Protein AF-A0A2E5IDU9-F1 (afdb_monomer_lite)

pLDDT: mean 89.98, std 9.27, range [50.44, 98.19]

Radius of gyration: 22.84 Å; chains: 1; bounding box: 53×42×68 Å

Structure (mmCIF, N/CA/C/O backbone):
data_AF-A0A2E5IDU9-F1
#
_entry.id   AF-A0A2E5IDU9-F1
#
loop_
_atom_site.group_PDB
_atom_site.id
_atom_site.type_symbol
_atom_site.label_atom_id
_atom_site.label_alt_id
_atom_site.label_comp_id
_atom_site.label_asym_id
_atom_site.label_entity_id
_atom_site.label_seq_id
_atom_site.pdbx_PDB_ins_code
_atom_site.Cartn_x
_atom_site.Cartn_y
_atom_site.Cartn_z
_atom_site.occupancy
_atom_site.B_iso_or_equiv
_atom_site.auth_seq_id
_atom_site.auth_comp_id
_atom_site.auth_asym_id
_atom_site.auth_atom_id
_atom_site.pdbx_PDB_model_num
ATOM 1 N N . MET A 1 1 ? 16.180 -15.278 -31.785 1.00 50.44 1 MET A N 1
ATOM 2 C CA . MET A 1 1 ? 16.623 -13.929 -32.202 1.00 50.44 1 MET A CA 1
ATOM 3 C C . MET A 1 1 ? 16.621 -13.714 -33.721 1.00 50.44 1 MET A C 1
ATOM 5 O O . MET A 1 1 ? 16.322 -12.595 -34.111 1.00 50.44 1 MET A O 1
ATOM 9 N N . SER A 1 2 ? 16.855 -14.718 -34.593 1.00 54.19 2 SER A N 1
ATOM 10 C CA . SER A 1 2 ? 16.685 -14.518 -36.057 1.00 54.19 2 SER A CA 1
ATOM 11 C C . SER A 1 2 ? 15.228 -14.226 -36.454 1.00 54.19 2 SER A C 1
ATOM 13 O O . SER A 1 2 ? 14.988 -13.355 -37.279 1.00 54.19 2 SER A O 1
ATOM 15 N N . LEU A 1 3 ? 14.266 -14.854 -35.766 1.00 54.56 3 LEU A N 1
ATOM 16 C CA . LEU A 1 3 ? 12.831 -14.712 -36.043 1.00 54.56 3 LEU A CA 1
ATOM 17 C C . LEU A 1 3 ? 12.263 -13.294 -35.826 1.00 54.56 3 LEU A C 1
ATOM 19 O O . LEU A 1 3 ? 11.281 -12.929 -36.462 1.00 54.56 3 LEU A O 1
ATOM 23 N N . VAL A 1 4 ? 12.835 -12.505 -34.905 1.00 59.72 4 VAL A N 1
ATOM 24 C CA . VAL A 1 4 ? 12.353 -11.137 -34.619 1.00 59.72 4 VAL A CA 1
ATOM 25 C C . VAL A 1 4 ? 12.830 -10.177 -35.707 1.00 59.72 4 VAL A C 1
ATOM 27 O O . VAL A 1 4 ? 12.023 -9.422 -36.239 1.00 59.72 4 VAL A O 1
ATOM 30 N N . ARG A 1 5 ? 14.105 -10.271 -36.121 1.00 55.91 5 ARG A N 1
ATOM 31 C CA . ARG A 1 5 ? 14.641 -9.485 -37.249 1.00 55.91 5 ARG A CA 1
ATOM 32 C C . ARG A 1 5 ? 13.950 -9.814 -38.569 1.00 55.91 5 ARG A C 1
ATOM 34 O O . ARG A 1 5 ? 13.665 -8.898 -39.331 1.00 55.91 5 ARG A O 1
ATOM 41 N N . GLU A 1 6 ? 13.657 -11.091 -38.822 1.00 59.38 6 GLU A N 1
ATOM 42 C CA . GLU A 1 6 ? 12.948 -11.519 -40.037 1.00 59.38 6 GLU A CA 1
ATOM 43 C C . GLU A 1 6 ? 11.512 -10.979 -40.115 1.00 59.38 6 GLU A C 1
ATOM 45 O O . GLU A 1 6 ? 11.035 -10.712 -41.215 1.00 59.38 6 GLU A O 1
ATOM 50 N N . ASN A 1 7 ? 10.840 -10.773 -38.975 1.00 64.94 7 ASN A N 1
ATOM 51 C CA . ASN A 1 7 ? 9.438 -10.342 -38.942 1.00 64.94 7 ASN A CA 1
ATOM 52 C C . ASN A 1 7 ? 9.232 -8.835 -38.711 1.00 64.94 7 ASN A C 1
ATOM 54 O O . ASN A 1 7 ? 8.209 -8.308 -39.140 1.00 64.94 7 ASN A O 1
ATOM 58 N N . MET A 1 8 ? 10.152 -8.137 -38.033 1.00 65.38 8 MET A N 1
ATOM 59 C CA . MET A 1 8 ? 9.975 -6.715 -37.687 1.00 65.38 8 MET A CA 1
ATOM 60 C C . MET A 1 8 ? 10.580 -5.733 -38.698 1.00 65.38 8 MET A C 1
ATOM 62 O O . MET A 1 8 ? 10.129 -4.591 -38.766 1.00 65.38 8 MET A O 1
ATOM 66 N N . GLY A 1 9 ? 11.572 -6.133 -39.500 1.00 68.44 9 GLY A N 1
ATOM 67 C CA . GLY A 1 9 ? 12.237 -5.204 -40.424 1.00 68.44 9 GLY A CA 1
ATOM 68 C C . GLY A 1 9 ? 12.805 -3.970 -39.698 1.00 68.44 9 GLY A C 1
ATOM 69 O O . GLY A 1 9 ? 13.533 -4.121 -38.721 1.00 68.44 9 GLY A O 1
ATOM 70 N N . GLU A 1 10 ? 12.462 -2.761 -40.161 1.00 71.12 10 GLU A N 1
ATOM 71 C CA . GLU A 1 10 ? 12.845 -1.472 -39.540 1.00 71.12 10 GLU A CA 1
ATOM 72 C C . GLU A 1 10 ? 11.855 -0.971 -38.465 1.00 71.12 10 GLU A C 1
ATOM 74 O O . GLU A 1 10 ? 12.009 0.138 -37.954 1.00 71.12 10 GLU A O 1
ATOM 79 N N . MET A 1 11 ? 10.817 -1.744 -38.120 1.00 77.56 11 MET A N 1
ATOM 80 C CA . MET A 1 11 ? 9.818 -1.303 -37.142 1.00 77.56 11 MET A CA 1
ATOM 81 C C . MET A 1 11 ? 10.427 -1.119 -35.750 1.00 77.56 11 MET A C 1
ATOM 83 O O . MET A 1 11 ? 11.137 -1.988 -35.238 1.00 77.56 11 MET A O 1
ATOM 87 N N . LYS A 1 12 ? 10.078 0.003 -35.119 1.00 86.94 12 LYS A N 1
ATOM 88 C CA . LYS A 1 12 ? 10.390 0.305 -33.723 1.00 86.94 12 LYS A CA 1
ATOM 89 C C . LYS A 1 12 ? 9.171 0.065 -32.834 1.00 86.94 12 LYS A C 1
ATOM 91 O O . LYS A 1 12 ? 8.029 0.242 -33.252 1.00 86.94 12 LYS A O 1
ATOM 96 N N . VAL A 1 13 ? 9.433 -0.368 -31.610 1.00 90.75 13 VAL A N 1
ATOM 97 C CA . VAL A 1 13 ? 8.461 -0.592 -30.543 1.00 90.75 13 VAL A CA 1
ATOM 98 C C . VAL A 1 13 ? 8.430 0.653 -29.671 1.00 90.75 13 VAL A C 1
ATOM 100 O O . VAL A 1 13 ? 9.449 1.030 -29.096 1.00 90.75 13 VAL A O 1
ATOM 103 N N . SER A 1 14 ? 7.255 1.263 -29.541 1.00 91.56 14 SER A N 1
ATOM 104 C CA . SER A 1 14 ? 7.072 2.465 -28.724 1.00 91.56 14 SER A CA 1
ATOM 105 C C . SER A 1 14 ? 7.133 2.189 -27.221 1.00 91.56 14 SER A C 1
ATOM 107 O O . SER A 1 14 ? 7.483 3.079 -26.455 1.00 91.56 14 SER A O 1
ATOM 109 N N . MET A 1 15 ? 6.789 0.972 -26.783 1.00 94.50 15 MET A N 1
ATOM 110 C CA . MET A 1 15 ? 6.814 0.583 -25.374 1.00 94.50 15 MET A CA 1
ATOM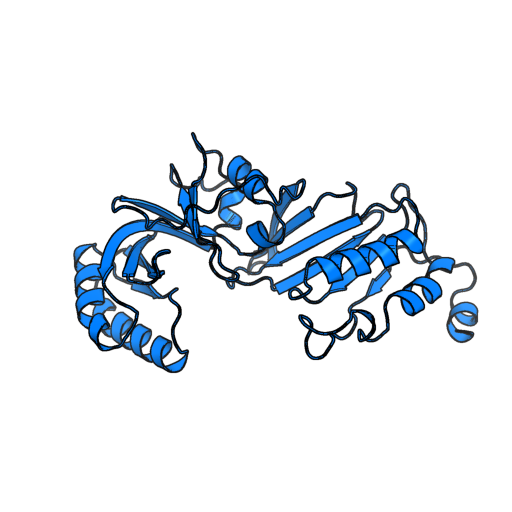 111 C C . MET A 1 15 ? 7.005 -0.926 -25.188 1.00 94.50 15 MET A C 1
ATOM 113 O O . MET A 1 15 ? 6.324 -1.728 -25.828 1.00 94.50 15 MET A O 1
ATOM 117 N N . LEU A 1 16 ? 7.860 -1.310 -24.238 1.00 95.44 16 LEU A N 1
ATOM 118 C CA . LEU A 1 16 ? 8.020 -2.695 -23.790 1.00 95.44 16 LEU A CA 1
ATOM 119 C C . LEU A 1 16 ? 7.387 -2.900 -22.409 1.00 95.44 16 LEU A C 1
ATOM 121 O O . LEU A 1 16 ? 7.792 -2.265 -21.441 1.00 95.44 16 LEU A O 1
ATOM 125 N N . HIS A 1 17 ? 6.424 -3.815 -22.303 1.00 96.38 17 HIS A N 1
ATOM 126 C CA . HIS A 1 17 ? 5.859 -4.259 -21.025 1.00 96.38 17 HIS A CA 1
ATOM 127 C C . HIS A 1 17 ? 6.306 -5.690 -20.732 1.00 96.38 17 HIS A C 1
ATOM 129 O O . HIS A 1 17 ? 6.120 -6.576 -21.568 1.00 96.38 17 HIS A O 1
ATOM 135 N N . VAL A 1 18 ? 6.876 -5.916 -19.550 1.00 94.44 18 VAL A N 1
ATOM 136 C CA . VAL A 1 18 ? 7.376 -7.225 -19.120 1.00 94.44 18 VAL A CA 1
ATOM 137 C C . VAL A 1 18 ? 6.854 -7.548 -17.725 1.00 94.44 18 VAL A C 1
ATOM 139 O O . VAL A 1 18 ? 6.997 -6.736 -16.819 1.00 94.44 18 VAL A O 1
ATOM 142 N N . ASP A 1 19 ? 6.317 -8.752 -17.549 1.00 93.19 19 ASP A N 1
ATOM 143 C CA . ASP A 1 19 ? 5.956 -9.342 -16.252 1.00 93.19 19 ASP A CA 1
ATOM 144 C C . ASP A 1 19 ? 6.789 -10.621 -16.055 1.00 93.19 19 ASP A C 1
ATOM 146 O O . ASP A 1 19 ? 6.347 -11.711 -16.434 1.00 93.19 19 ASP A O 1
ATOM 150 N N . PRO A 1 20 ? 8.057 -10.505 -15.612 1.00 88.44 20 PRO A N 1
ATOM 151 C CA . PRO A 1 20 ? 8.893 -11.670 -15.372 1.00 88.44 20 PRO A CA 1
ATOM 152 C C . PRO A 1 20 ? 8.341 -12.519 -14.222 1.00 88.44 20 PRO A C 1
ATOM 154 O O . PRO A 1 20 ? 7.900 -12.019 -13.182 1.00 88.44 20 PRO A O 1
ATOM 157 N N . ALA A 1 21 ? 8.450 -13.837 -14.370 1.00 84.88 21 ALA A N 1
ATOM 158 C CA . ALA A 1 21 ? 8.202 -14.764 -13.285 1.00 84.88 21 ALA A CA 1
ATOM 159 C C . ALA A 1 21 ? 9.142 -14.464 -12.109 1.00 84.88 21 ALA A C 1
ATOM 161 O O . ALA A 1 21 ? 10.323 -14.140 -12.267 1.00 84.88 21 ALA A O 1
ATOM 162 N N . ARG A 1 22 ? 8.574 -14.552 -10.908 1.00 77.06 22 ARG A N 1
ATOM 163 C CA . ARG A 1 22 ? 9.213 -14.129 -9.661 1.00 77.06 22 ARG A CA 1
ATOM 164 C C . ARG A 1 22 ? 10.134 -15.239 -9.140 1.00 77.06 22 ARG A C 1
ATOM 166 O O . ARG A 1 22 ? 9.743 -16.404 -9.226 1.00 77.06 22 ARG A O 1
ATOM 173 N N . PRO A 1 23 ? 11.272 -14.902 -8.507 1.00 69.56 23 PRO A N 1
ATOM 174 C CA . PRO A 1 23 ? 12.048 -15.870 -7.736 1.00 69.56 23 PRO A CA 1
ATOM 175 C C . PRO A 1 23 ? 11.170 -16.529 -6.663 1.00 69.56 23 PRO A C 1
ATOM 177 O O . PRO A 1 23 ? 10.261 -15.880 -6.130 1.00 69.56 23 PRO A O 1
ATOM 180 N N . MET A 1 24 ? 11.436 -17.797 -6.325 1.00 64.31 24 MET A N 1
ATOM 181 C CA . MET A 1 24 ? 10.615 -18.548 -5.357 1.00 64.31 24 MET A CA 1
ATOM 182 C C . MET A 1 24 ? 10.521 -17.865 -3.985 1.00 64.31 24 MET A C 1
ATOM 184 O O . MET A 1 24 ? 9.479 -17.952 -3.336 1.00 64.31 24 MET A O 1
ATOM 188 N N . ASP A 1 25 ? 11.563 -17.138 -3.577 1.00 66.81 25 ASP A N 1
ATOM 189 C CA . ASP A 1 25 ? 11.525 -16.238 -2.427 1.00 66.81 25 ASP A CA 1
ATOM 190 C C . ASP A 1 25 ? 12.136 -14.874 -2.789 1.00 66.81 25 ASP A C 1
ATOM 192 O O . ASP A 1 25 ? 13.340 -14.636 -2.713 1.00 66.81 25 ASP A O 1
ATOM 196 N N . ALA A 1 26 ? 11.259 -13.951 -3.186 1.00 58.78 26 ALA A N 1
ATOM 197 C CA . ALA A 1 26 ? 11.622 -12.610 -3.632 1.00 58.78 26 ALA A CA 1
ATOM 198 C C . ALA A 1 26 ? 12.373 -11.760 -2.587 1.00 58.78 26 ALA A C 1
ATOM 200 O O . ALA A 1 26 ? 12.906 -10.730 -2.979 1.00 58.78 26 ALA A O 1
ATOM 201 N N . GLN A 1 27 ? 12.427 -12.144 -1.303 1.00 59.31 27 GLN A N 1
ATOM 202 C CA . GLN A 1 27 ? 13.143 -11.376 -0.274 1.00 59.31 27 GLN A CA 1
ATOM 203 C C . GLN A 1 27 ? 14.607 -11.807 -0.105 1.00 59.31 27 GLN A C 1
ATOM 205 O O . GLN A 1 27 ? 15.453 -10.965 0.190 1.00 59.31 27 GLN A O 1
ATOM 210 N N . ASN A 1 28 ? 14.918 -13.090 -0.318 1.00 58.69 28 ASN A N 1
ATOM 211 C CA . ASN A 1 28 ? 16.257 -13.647 -0.072 1.00 58.69 28 ASN A CA 1
ATOM 212 C C . ASN A 1 28 ? 17.020 -14.034 -1.345 1.00 58.69 28 ASN A C 1
ATOM 214 O O . ASN A 1 28 ? 18.222 -14.292 -1.289 1.00 58.69 28 ASN A O 1
ATOM 218 N N . HIS A 1 29 ? 16.337 -14.077 -2.487 1.00 63.84 29 HIS A N 1
ATOM 219 C CA . HIS A 1 29 ? 16.912 -14.525 -3.749 1.00 63.84 29 HIS A CA 1
ATOM 220 C C . HIS A 1 29 ? 17.369 -13.362 -4.633 1.00 63.84 29 HIS A C 1
ATOM 222 O O . HIS A 1 29 ? 16.913 -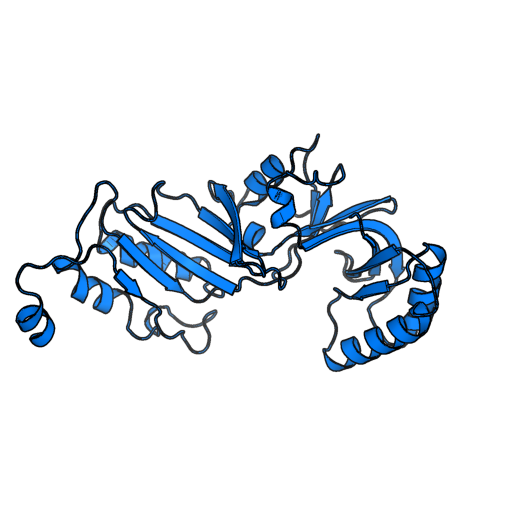12.224 -4.504 1.00 63.84 29 HIS A O 1
ATOM 228 N N . SER A 1 30 ? 18.304 -13.629 -5.541 1.00 72.31 30 SER A N 1
ATOM 229 C CA . SER A 1 30 ? 18.812 -12.608 -6.463 1.00 72.31 30 SER A CA 1
ATOM 230 C C . SER A 1 30 ? 17.787 -12.294 -7.560 1.00 72.31 30 SER A C 1
ATOM 232 O O . SER A 1 30 ? 17.036 -13.165 -7.993 1.00 72.31 30 SER A O 1
ATOM 234 N N . ILE A 1 31 ? 17.798 -11.063 -8.084 1.00 78.56 31 ILE A N 1
ATOM 235 C CA . ILE A 1 31 ? 17.016 -10.683 -9.279 1.00 78.56 31 ILE A CA 1
ATOM 236 C C . ILE A 1 31 ? 17.382 -11.530 -10.498 1.00 78.56 31 ILE A C 1
ATOM 238 O O . ILE A 1 31 ? 16.556 -11.715 -11.388 1.00 78.56 31 ILE A O 1
ATOM 242 N N . SER A 1 32 ? 18.597 -12.082 -10.527 1.00 71.31 32 SER A N 1
ATOM 243 C CA . SER A 1 32 ? 19.053 -12.985 -11.588 1.00 71.31 32 SER A CA 1
ATOM 244 C C . SER A 1 32 ? 18.213 -14.261 -11.728 1.00 71.31 32 SER A C 1
ATOM 246 O O . SER A 1 32 ? 18.277 -14.902 -12.772 1.00 71.31 32 SER A O 1
ATOM 248 N N . GLU A 1 33 ? 17.403 -14.600 -10.723 1.00 77.81 33 GLU A N 1
ATOM 249 C CA . GLU A 1 33 ? 16.474 -15.735 -10.743 1.00 77.81 33 GLU A CA 1
ATOM 250 C C . GLU A 1 33 ? 15.106 -15.398 -11.360 1.00 77.81 33 GLU A C 1
ATOM 252 O O . GLU A 1 33 ? 14.240 -16.266 -11.443 1.00 77.81 33 GLU A O 1
ATOM 257 N N . MET A 1 34 ? 14.877 -14.146 -11.775 1.00 85.44 34 MET A N 1
ATOM 258 C CA . MET A 1 34 ? 13.686 -13.794 -12.547 1.00 85.44 34 MET A CA 1
ATOM 259 C C . MET A 1 34 ? 13.710 -14.482 -13.911 1.00 85.44 34 MET A C 1
ATOM 261 O O . MET A 1 34 ? 14.753 -14.546 -14.564 1.00 85.44 34 MET A O 1
ATOM 265 N N . GLU A 1 35 ? 12.547 -14.931 -14.378 1.00 87.38 35 GLU A N 1
ATOM 266 C CA . GLU A 1 35 ? 12.413 -15.536 -15.704 1.00 87.38 35 GLU A CA 1
ATOM 267 C C . GLU A 1 35 ? 11.436 -14.742 -16.587 1.00 87.38 35 GLU A C 1
ATOM 269 O O . GLU A 1 35 ? 10.250 -14.661 -16.273 1.00 87.38 35 GLU A O 1
ATOM 274 N N . PRO A 1 36 ? 11.887 -14.179 -17.721 1.00 89.19 36 PRO A N 1
ATOM 275 C CA . PRO A 1 36 ? 13.270 -14.170 -18.200 1.00 89.19 36 PRO A CA 1
ATOM 276 C C . PRO A 1 36 ? 14.183 -13.251 -17.356 1.00 89.19 36 PRO A C 1
ATOM 278 O O . PRO A 1 36 ? 13.703 -12.259 -16.800 1.00 89.19 36 PRO A O 1
ATOM 281 N N . PRO A 1 37 ? 15.506 -13.512 -17.319 1.00 91.12 37 PRO A N 1
ATOM 282 C CA . PRO A 1 37 ? 16.456 -12.612 -16.675 1.00 91.12 37 PRO A CA 1
ATOM 283 C C . PRO A 1 37 ? 16.424 -11.217 -17.311 1.00 91.12 37 PRO A C 1
ATOM 285 O O . PRO A 1 37 ? 16.515 -11.082 -18.535 1.00 91.12 37 PRO A O 1
ATOM 288 N N . LEU A 1 38 ? 16.328 -10.175 -16.476 1.00 92.75 38 LEU A N 1
ATOM 289 C CA . LEU A 1 38 ? 16.068 -8.804 -16.931 1.00 92.75 38 LEU A CA 1
ATOM 290 C C . LEU A 1 38 ? 17.128 -8.267 -17.896 1.00 92.75 38 LEU A C 1
ATOM 292 O O . LEU A 1 38 ? 16.778 -7.766 -18.959 1.00 92.75 38 LEU A O 1
ATOM 296 N N . ARG A 1 39 ? 18.420 -8.374 -17.560 1.00 94.50 39 ARG A N 1
ATOM 297 C CA . ARG A 1 39 ? 19.491 -7.799 -18.393 1.00 94.50 39 ARG A CA 1
ATOM 298 C C . ARG A 1 39 ? 19.533 -8.415 -19.804 1.00 94.50 39 ARG A C 1
ATOM 300 O O . ARG A 1 39 ? 19.392 -7.648 -20.752 1.00 94.50 39 ARG A O 1
ATOM 307 N N . PRO A 1 40 ? 19.630 -9.750 -19.977 1.00 94.44 40 PRO A N 1
ATOM 308 C CA . PRO A 1 40 ? 19.588 -10.364 -21.306 1.00 94.44 40 PRO A CA 1
ATOM 309 C C . PRO A 1 40 ? 18.319 -10.034 -22.095 1.00 94.44 40 PRO A C 1
ATOM 311 O O . PRO A 1 40 ? 18.377 -9.872 -23.312 1.00 94.44 40 PRO A O 1
ATOM 314 N N . LEU A 1 41 ? 17.169 -9.931 -21.416 1.00 93.88 41 LEU A N 1
ATOM 315 C CA . LEU A 1 41 ? 15.925 -9.523 -22.059 1.00 93.88 41 LEU A CA 1
ATOM 316 C C . LEU A 1 41 ? 16.034 -8.093 -22.597 1.00 93.88 41 LEU A C 1
ATOM 318 O O . LEU A 1 41 ? 15.785 -7.864 -23.775 1.00 93.88 41 LEU A O 1
ATOM 322 N N . LEU A 1 42 ? 16.393 -7.132 -21.751 1.00 95.12 42 LEU A N 1
ATOM 323 C CA . LEU A 1 42 ? 16.445 -5.722 -22.132 1.00 95.12 42 LEU A CA 1
ATOM 324 C C . LEU A 1 42 ? 17.513 -5.455 -23.204 1.00 95.12 42 LEU A C 1
ATOM 326 O O . LEU A 1 42 ? 17.248 -4.713 -24.146 1.00 95.12 42 LEU A O 1
ATOM 330 N N . GLU A 1 43 ? 18.667 -6.124 -23.132 1.00 95.00 43 GLU A N 1
ATOM 331 C CA . GLU A 1 43 ? 19.698 -6.104 -24.182 1.00 95.00 43 GLU A CA 1
ATOM 332 C C . GLU A 1 43 ? 19.177 -6.645 -25.517 1.00 95.00 43 GLU A C 1
ATOM 334 O O . GLU A 1 43 ? 19.479 -6.098 -26.572 1.00 95.00 43 GLU A O 1
ATOM 339 N N . ALA A 1 44 ? 18.368 -7.707 -25.491 1.00 92.62 44 ALA A N 1
ATOM 340 C CA . ALA A 1 44 ? 17.785 -8.280 -26.699 1.00 92.62 44 ALA A CA 1
ATOM 341 C C . ALA A 1 44 ? 16.769 -7.345 -27.377 1.00 92.62 44 ALA A C 1
ATOM 343 O O . ALA A 1 44 ? 16.585 -7.432 -28.593 1.00 92.62 44 ALA A O 1
ATOM 344 N N . TRP A 1 45 ? 16.108 -6.475 -26.610 1.00 92.62 45 TRP A N 1
ATOM 345 C CA . TRP A 1 45 ? 15.086 -5.557 -27.114 1.00 92.62 45 TRP A CA 1
ATOM 346 C C . TRP A 1 45 ? 15.601 -4.147 -27.422 1.00 92.62 45 TRP A C 1
ATOM 348 O O . TRP A 1 45 ? 14.923 -3.429 -28.152 1.00 92.62 45 TRP A O 1
ATOM 358 N N . SER A 1 46 ? 16.777 -3.752 -26.926 1.00 92.06 46 SER A N 1
ATOM 359 C CA . SER A 1 46 ? 17.292 -2.374 -27.005 1.00 92.06 46 SER A CA 1
ATOM 360 C C . SER A 1 46 ? 17.303 -1.800 -28.428 1.00 92.06 46 SER A C 1
ATOM 362 O O . SER A 1 46 ? 16.812 -0.694 -28.648 1.00 92.06 46 SER A O 1
ATOM 364 N N . ASP A 1 47 ? 17.750 -2.585 -29.412 1.00 89.62 47 ASP A N 1
ATOM 365 C CA . ASP A 1 47 ? 17.798 -2.199 -30.830 1.00 89.62 47 ASP A CA 1
ATOM 366 C C . ASP A 1 47 ? 16.412 -1.939 -31.447 1.00 89.62 47 ASP A C 1
ATOM 368 O O . ASP A 1 47 ? 16.318 -1.302 -32.498 1.00 89.62 47 ASP A O 1
ATOM 372 N N . TYR A 1 48 ? 15.332 -2.419 -30.829 1.00 90.62 48 TYR A N 1
ATOM 373 C CA . TYR A 1 48 ? 13.967 -2.306 -31.350 1.00 90.62 48 TYR A CA 1
ATOM 374 C C . TYR A 1 48 ? 13.147 -1.241 -30.632 1.00 90.62 48 TYR A C 1
ATOM 376 O O . TYR A 1 48 ? 12.071 -0.914 -31.116 1.00 90.62 48 TYR A O 1
ATOM 384 N N . LEU A 1 49 ? 13.623 -0.680 -29.519 1.00 92.81 49 LEU A N 1
ATOM 385 C CA . LEU A 1 49 ? 12.881 0.342 -28.784 1.00 92.81 49 LEU A CA 1
ATOM 386 C C . LEU A 1 49 ? 13.023 1.714 -29.444 1.00 92.81 49 LEU A C 1
ATOM 388 O O . LEU A 1 49 ? 14.093 2.098 -29.928 1.00 92.81 49 LEU A O 1
ATOM 392 N N . GLU A 1 50 ? 11.915 2.446 -29.479 1.00 91.69 50 GLU A N 1
ATOM 393 C CA . GLU A 1 50 ? 11.887 3.855 -29.844 1.00 91.69 50 GLU A CA 1
ATOM 394 C C . GLU A 1 50 ? 12.298 4.704 -28.634 1.00 91.69 50 GLU A C 1
ATOM 396 O O . GLU A 1 50 ? 11.790 4.524 -27.525 1.00 91.69 50 GLU A O 1
ATOM 401 N N . GLY A 1 51 ? 13.250 5.614 -28.839 1.00 90.19 51 GLY A N 1
ATOM 402 C CA . GLY A 1 51 ? 13.634 6.602 -27.834 1.00 90.19 51 GLY A CA 1
ATOM 403 C C . GLY A 1 51 ? 12.805 7.872 -27.997 1.00 90.19 51 GLY A C 1
ATOM 404 O O . GLY A 1 51 ? 12.760 8.432 -29.091 1.00 90.19 51 GLY A O 1
ATOM 405 N N . GLY A 1 52 ? 12.168 8.325 -26.917 1.00 89.06 52 GLY A N 1
ATOM 406 C CA . GLY A 1 52 ? 11.514 9.632 -26.850 1.00 89.06 52 GLY A CA 1
ATOM 407 C C . GLY A 1 52 ? 12.383 10.690 -26.166 1.00 89.06 52 GLY A C 1
ATOM 408 O O . GLY A 1 52 ? 13.543 10.445 -25.841 1.00 89.06 52 GLY A O 1
ATOM 409 N N . GLU A 1 53 ? 11.786 11.851 -25.883 1.00 90.81 53 GLU A N 1
ATOM 410 C CA . GLU A 1 53 ? 12.417 12.958 -25.138 1.00 90.81 53 GLU A CA 1
ATOM 411 C C . GLU A 1 53 ? 12.997 12.515 -23.783 1.00 90.81 53 GLU A C 1
ATOM 413 O O . GLU A 1 53 ? 14.060 12.976 -23.382 1.00 90.81 53 GLU A O 1
ATOM 418 N N . PHE A 1 54 ? 12.329 11.571 -23.117 1.00 93.62 54 PHE A N 1
ATOM 419 C CA . PHE A 1 54 ? 12.693 11.062 -21.790 1.00 93.62 54 PHE A CA 1
ATOM 420 C C . PHE A 1 54 ? 13.420 9.703 -21.833 1.00 93.62 54 PHE A C 1
ATOM 422 O O . PHE A 1 54 ? 13.575 9.039 -20.807 1.00 93.62 54 PHE A O 1
ATOM 429 N N . GLY A 1 55 ? 13.823 9.260 -23.030 1.00 94.12 55 GLY A N 1
ATOM 430 C CA . GLY A 1 55 ? 14.403 7.943 -23.293 1.00 94.12 55 GLY A CA 1
ATOM 431 C C . GLY A 1 55 ? 13.366 6.876 -23.669 1.00 94.12 55 GLY A C 1
ATOM 432 O O . GLY A 1 55 ? 12.247 7.190 -24.083 1.00 94.12 55 GLY A O 1
ATOM 433 N N . VAL A 1 56 ? 13.755 5.601 -23.587 1.00 95.62 56 VAL A N 1
ATOM 434 C CA . VAL A 1 56 ? 12.905 4.465 -23.995 1.00 95.62 56 VAL A CA 1
ATOM 435 C C . VAL A 1 56 ? 11.792 4.196 -22.987 1.00 95.62 56 VAL A C 1
ATOM 437 O O . VAL A 1 56 ? 12.002 4.299 -21.778 1.00 95.62 56 VAL A O 1
ATOM 440 N N . SER A 1 57 ? 10.615 3.799 -23.470 1.00 96.31 57 SER A N 1
ATOM 441 C CA . SER A 1 57 ? 9.481 3.456 -22.608 1.00 96.31 57 SER A CA 1
ATOM 442 C C . SER A 1 57 ? 9.425 1.968 -22.286 1.00 96.31 57 SER A C 1
ATOM 444 O O . SER A 1 57 ? 9.153 1.124 -23.140 1.00 96.31 57 SER A O 1
ATOM 446 N N . ILE A 1 58 ? 9.657 1.647 -21.017 1.00 97.06 58 ILE A N 1
ATOM 447 C CA . ILE A 1 58 ? 9.625 0.295 -20.471 1.00 97.06 58 ILE A CA 1
ATOM 448 C C . ILE A 1 58 ? 8.746 0.310 -19.221 1.00 97.06 58 ILE A C 1
ATOM 450 O O . ILE A 1 58 ? 8.816 1.234 -18.411 1.00 97.06 58 ILE A O 1
ATOM 454 N N . LEU A 1 59 ? 7.922 -0.723 -19.063 1.00 97.38 59 LEU A N 1
ATOM 455 C CA . LEU A 1 59 ? 7.216 -1.030 -17.825 1.00 97.38 59 LEU A CA 1
ATOM 456 C C . LEU A 1 59 ? 7.594 -2.445 -17.404 1.00 97.38 59 LEU A C 1
ATOM 458 O O . LEU A 1 59 ? 7.297 -3.401 -18.122 1.00 97.38 59 LEU A O 1
ATOM 462 N N . LEU A 1 60 ? 8.236 -2.583 -16.246 1.00 96.50 60 LEU A N 1
ATOM 463 C CA . LEU A 1 60 ? 8.486 -3.892 -15.642 1.00 96.50 60 LEU A CA 1
ATOM 464 C C . LEU A 1 60 ? 7.528 -4.083 -14.466 1.00 96.50 60 LEU A C 1
ATOM 466 O O . LEU A 1 60 ? 7.527 -3.277 -13.535 1.00 96.50 60 LEU A O 1
ATOM 470 N N . ASP A 1 61 ? 6.721 -5.139 -14.520 1.00 94.81 61 ASP A N 1
ATOM 471 C CA . ASP A 1 61 ? 5.855 -5.589 -13.435 1.00 94.81 61 ASP A CA 1
ATOM 472 C C . ASP A 1 61 ? 6.646 -6.502 -12.501 1.00 94.81 61 ASP A C 1
ATOM 474 O O . ASP A 1 61 ? 7.089 -7.583 -12.875 1.00 94.81 61 ASP A O 1
ATOM 478 N N . LEU A 1 62 ? 6.902 -6.031 -11.289 1.00 92.69 62 LEU A N 1
ATOM 479 C CA . LEU A 1 62 ? 7.840 -6.644 -10.368 1.00 92.69 62 LEU A CA 1
ATOM 480 C C . LEU A 1 62 ? 7.134 -7.099 -9.095 1.00 92.69 62 LEU A C 1
ATOM 482 O O . LEU A 1 62 ? 6.031 -6.680 -8.735 1.00 92.69 62 LEU A O 1
ATOM 486 N N . SER A 1 63 ? 7.801 -7.987 -8.362 1.00 89.06 63 SER A N 1
ATOM 487 C CA . SER A 1 63 ? 7.293 -8.430 -7.069 1.00 89.06 63 SER A CA 1
ATOM 488 C C . SER A 1 63 ? 7.228 -7.246 -6.092 1.00 89.06 63 SER A C 1
ATOM 490 O O . SER A 1 63 ? 8.260 -6.632 -5.827 1.00 89.06 63 SER A O 1
ATOM 492 N N . PRO A 1 64 ? 6.081 -6.973 -5.443 1.00 88.75 64 PRO A N 1
ATOM 493 C CA . PRO A 1 64 ? 5.999 -5.943 -4.405 1.00 88.75 64 PRO A CA 1
ATOM 494 C C . PRO A 1 64 ? 6.806 -6.284 -3.145 1.00 88.75 64 PRO A C 1
ATOM 496 O O . PRO A 1 64 ? 6.883 -5.480 -2.227 1.00 88.75 64 PRO A O 1
ATOM 499 N N . ARG A 1 65 ? 7.405 -7.480 -3.088 1.00 85.75 65 ARG A N 1
ATOM 500 C CA . ARG A 1 65 ? 8.276 -7.928 -1.996 1.00 85.75 65 ARG A CA 1
ATOM 501 C C . ARG A 1 65 ? 9.759 -7.650 -2.250 1.00 85.75 65 ARG A C 1
ATOM 503 O O . ARG A 1 65 ? 10.569 -8.073 -1.433 1.00 85.75 65 ARG A O 1
ATOM 510 N N . LEU A 1 66 ? 10.120 -7.009 -3.367 1.00 87.56 66 LEU A N 1
ATOM 511 C CA . LEU A 1 66 ? 11.516 -6.666 -3.634 1.00 87.56 66 LEU A CA 1
ATOM 512 C C . LEU A 1 66 ? 12.051 -5.715 -2.556 1.00 87.56 66 LEU A C 1
ATOM 514 O O . LEU A 1 66 ? 11.518 -4.624 -2.336 1.00 87.56 66 LEU A O 1
ATOM 518 N N . ALA A 1 67 ? 13.150 -6.115 -1.924 1.00 87.38 67 ALA A N 1
ATOM 519 C CA . ALA A 1 67 ? 13.903 -5.285 -1.001 1.00 87.38 67 ALA A CA 1
ATOM 520 C C . ALA A 1 67 ? 14.499 -4.064 -1.721 1.00 87.38 67 ALA A C 1
ATOM 522 O O . ALA A 1 67 ? 14.707 -4.070 -2.937 1.00 87.38 67 ALA A O 1
ATOM 523 N N . LEU A 1 68 ? 14.850 -3.019 -0.964 1.00 87.75 68 LEU A N 1
ATOM 524 C CA . LEU A 1 68 ? 15.458 -1.806 -1.523 1.00 87.75 68 LEU A CA 1
ATOM 525 C C . LEU A 1 68 ? 16.698 -2.122 -2.375 1.00 87.75 68 LEU A C 1
ATOM 527 O O . LEU A 1 68 ? 16.804 -1.643 -3.497 1.00 87.75 68 LEU A O 1
ATOM 531 N N . LYS A 1 69 ? 17.597 -2.989 -1.889 1.00 89.50 69 LYS A N 1
ATOM 532 C CA . LYS A 1 69 ? 18.809 -3.390 -2.625 1.00 89.50 69 LYS A CA 1
ATOM 533 C C . LYS A 1 69 ? 18.489 -4.010 -3.989 1.00 89.50 69 LYS A C 1
ATOM 535 O O . LYS A 1 69 ? 19.176 -3.724 -4.961 1.00 89.50 69 LYS A O 1
ATOM 540 N N . GLN A 1 70 ? 17.446 -4.832 -4.056 1.00 90.12 70 GLN A N 1
ATOM 541 C CA . GLN A 1 70 ? 16.989 -5.424 -5.308 1.00 90.12 70 GLN A CA 1
ATOM 542 C C . GLN A 1 70 ? 16.405 -4.341 -6.226 1.00 90.12 70 GLN A C 1
ATOM 544 O O . GLN A 1 70 ? 16.801 -4.237 -7.380 1.00 90.12 70 GLN A O 1
ATOM 549 N N . ARG A 1 71 ? 15.536 -3.457 -5.722 1.00 92.38 71 ARG A N 1
ATOM 550 C CA . ARG A 1 71 ? 15.030 -2.326 -6.523 1.00 92.38 71 ARG A CA 1
ATOM 551 C C . ARG A 1 71 ? 16.172 -1.493 -7.126 1.00 92.38 71 ARG A C 1
ATOM 553 O O . ARG A 1 71 ? 16.157 -1.228 -8.323 1.00 92.38 71 ARG A O 1
ATOM 560 N N . MET A 1 72 ? 17.210 -1.196 -6.343 1.00 92.31 72 MET A N 1
ATOM 561 C CA . MET A 1 72 ? 18.412 -0.504 -6.828 1.00 92.31 72 MET A CA 1
ATOM 562 C C . MET A 1 72 ? 19.169 -1.290 -7.910 1.00 92.31 72 MET A C 1
ATOM 564 O O . MET A 1 72 ? 19.662 -0.697 -8.863 1.00 92.31 72 MET A O 1
ATOM 568 N N . GLU A 1 73 ? 19.261 -2.618 -7.797 1.00 93.88 73 GLU A N 1
ATOM 569 C CA . GLU A 1 73 ? 19.879 -3.474 -8.819 1.00 93.88 73 GLU A CA 1
ATOM 570 C C . GLU A 1 73 ? 19.066 -3.486 -10.127 1.00 93.88 73 GLU A C 1
ATOM 572 O O . GLU A 1 73 ? 19.654 -3.376 -11.202 1.00 93.88 73 GLU A O 1
ATOM 577 N N . VAL A 1 74 ? 17.728 -3.536 -10.060 1.00 94.31 74 VAL A N 1
ATOM 578 C CA . VAL A 1 74 ? 16.867 -3.392 -11.251 1.00 94.31 74 VAL A CA 1
ATOM 579 C C . VAL A 1 74 ? 17.091 -2.037 -11.917 1.00 94.31 74 VAL A C 1
ATOM 581 O O . VAL A 1 74 ? 17.299 -1.973 -13.128 1.00 94.31 74 VAL A O 1
ATOM 584 N N . GLU A 1 75 ? 17.065 -0.957 -11.136 1.00 95.00 75 GLU A N 1
ATOM 585 C CA . GLU A 1 75 ? 17.279 0.391 -11.658 1.00 95.00 75 GLU A CA 1
ATOM 586 C C . GLU A 1 75 ? 18.675 0.542 -12.279 1.00 95.00 75 GLU A C 1
ATOM 588 O O . GLU A 1 75 ? 18.801 1.123 -13.355 1.00 95.00 75 GLU A O 1
ATOM 593 N N . SER A 1 76 ? 19.708 -0.053 -11.672 1.00 95.25 76 SER A N 1
ATOM 594 C CA . SER A 1 76 ? 21.056 -0.100 -12.247 1.00 95.25 76 SER A CA 1
ATOM 595 C C . SER A 1 76 ? 21.066 -0.804 -13.602 1.00 95.25 76 SER A C 1
ATOM 597 O O . SER A 1 76 ? 21.634 -0.271 -14.545 1.00 95.25 76 SER A O 1
ATOM 599 N N . ILE A 1 77 ? 20.404 -1.961 -13.741 1.00 95.62 77 ILE A N 1
ATOM 600 C CA . ILE A 1 77 ? 20.312 -2.663 -15.033 1.00 95.62 77 ILE A CA 1
ATOM 601 C C . ILE A 1 77 ? 19.669 -1.764 -16.096 1.00 95.62 77 ILE A C 1
ATOM 603 O O . ILE A 1 77 ? 20.164 -1.700 -17.220 1.00 95.62 77 ILE A O 1
ATOM 607 N N . VAL A 1 78 ? 18.585 -1.068 -15.747 1.00 96.06 78 VAL A N 1
ATOM 608 C CA . VAL A 1 78 ? 17.886 -0.155 -16.662 1.00 96.06 78 VAL A CA 1
ATOM 609 C C . VAL A 1 78 ? 18.793 1.001 -17.079 1.00 96.06 78 VAL A C 1
ATOM 611 O O . VAL A 1 78 ? 18.948 1.241 -18.273 1.00 96.06 78 VAL A O 1
ATOM 614 N N . ARG A 1 79 ? 19.420 1.691 -16.120 1.00 95.31 79 ARG A N 1
ATOM 615 C CA . ARG A 1 79 ? 20.271 2.860 -16.391 1.00 95.31 79 ARG A CA 1
ATOM 616 C C . ARG A 1 79 ? 21.572 2.503 -17.112 1.00 95.31 79 ARG A C 1
ATOM 618 O O . ARG A 1 79 ? 22.057 3.310 -17.899 1.00 95.31 79 ARG A O 1
ATOM 625 N N . ASP A 1 80 ? 22.106 1.303 -16.892 1.00 96.50 80 ASP A N 1
ATOM 626 C CA . ASP A 1 80 ? 23.281 0.805 -17.614 1.00 96.50 80 ASP A CA 1
ATOM 627 C C . ASP A 1 80 ? 22.985 0.583 -19.105 1.00 96.50 80 ASP A C 1
ATOM 629 O O . ASP A 1 80 ? 23.841 0.827 -19.953 1.00 96.50 80 ASP A O 1
ATOM 633 N N . LEU A 1 81 ? 21.791 0.071 -19.424 1.00 96.38 81 LEU A N 1
ATOM 634 C CA . LEU A 1 81 ? 21.389 -0.250 -20.798 1.00 96.38 81 LEU A CA 1
ATOM 635 C C . LEU A 1 81 ? 20.800 0.949 -21.539 1.00 96.38 81 LEU A C 1
ATOM 637 O O . LEU A 1 81 ? 20.952 1.057 -22.755 1.00 96.38 81 LEU A O 1
ATOM 641 N N . PHE A 1 82 ? 20.146 1.847 -20.807 1.00 95.19 82 PHE A N 1
ATOM 642 C CA . PHE A 1 82 ? 19.494 3.037 -21.334 1.00 95.19 82 PHE A CA 1
ATOM 643 C C . PHE A 1 82 ? 19.956 4.265 -20.538 1.00 95.19 82 PHE A C 1
ATOM 645 O O . PHE A 1 82 ? 19.259 4.708 -19.620 1.00 95.19 82 PHE A O 1
ATOM 652 N N . PRO A 1 83 ? 21.143 4.814 -20.862 1.00 91.81 83 PRO A N 1
ATOM 653 C CA . PRO A 1 83 ? 21.638 6.033 -20.234 1.00 91.81 83 PRO A CA 1
ATOM 654 C C . PRO A 1 83 ? 20.636 7.183 -20.373 1.00 91.81 83 PRO A C 1
ATOM 656 O O . PRO A 1 83 ? 19.918 7.267 -21.369 1.00 91.81 83 PRO A O 1
ATOM 659 N N . ASP A 1 84 ? 20.587 8.054 -19.365 1.00 90.38 84 ASP A N 1
ATOM 660 C CA . ASP A 1 84 ? 19.729 9.249 -19.310 1.00 90.38 84 ASP A CA 1
ATOM 661 C C . ASP A 1 84 ? 18.212 8.992 -19.381 1.00 90.38 84 ASP A C 1
ATOM 663 O O . ASP A 1 84 ? 17.429 9.939 -19.444 1.00 90.38 84 ASP A O 1
ATOM 667 N N . VAL A 1 85 ? 17.768 7.731 -19.311 1.00 95.44 85 VAL A N 1
ATOM 668 C CA . VAL A 1 85 ? 16.340 7.421 -19.243 1.00 95.44 85 VAL A CA 1
ATOM 669 C C . VAL A 1 85 ? 15.758 7.913 -17.919 1.00 95.44 85 VAL A C 1
ATOM 671 O O . VAL A 1 85 ? 16.318 7.684 -16.836 1.00 95.44 85 VAL A O 1
ATOM 674 N N . ASN A 1 86 ? 14.598 8.560 -17.993 1.00 96.44 86 ASN A N 1
ATOM 675 C CA . ASN A 1 86 ? 13.834 8.834 -16.789 1.00 96.44 86 ASN A CA 1
ATOM 676 C C . ASN A 1 86 ? 13.348 7.520 -16.181 1.00 96.44 86 ASN A C 1
ATOM 678 O O . ASN A 1 86 ? 12.944 6.607 -16.903 1.00 96.44 86 ASN A O 1
ATOM 682 N N . VAL A 1 87 ? 13.357 7.444 -14.853 1.00 96.19 87 VAL A N 1
ATOM 683 C CA . VAL A 1 87 ? 12.872 6.290 -14.096 1.00 96.19 87 VAL A CA 1
ATOM 684 C C . VAL A 1 87 ? 11.915 6.766 -13.013 1.00 96.19 87 VAL A C 1
ATOM 686 O O . VAL A 1 87 ? 12.212 7.731 -12.309 1.00 96.19 87 VAL A O 1
ATOM 689 N N . MET A 1 88 ? 10.799 6.057 -12.869 1.00 96.25 88 MET A N 1
ATOM 690 C CA . MET A 1 88 ? 9.807 6.264 -11.819 1.00 96.25 88 MET A CA 1
ATOM 691 C C . MET A 1 88 ? 9.349 4.913 -11.276 1.00 96.25 88 MET A C 1
ATOM 693 O O . MET A 1 88 ? 9.007 4.008 -12.041 1.00 96.25 88 MET A O 1
ATOM 697 N N . TRP A 1 89 ? 9.311 4.781 -9.953 1.00 97.00 89 TRP A N 1
ATOM 698 C CA . TRP A 1 89 ? 8.718 3.617 -9.297 1.00 97.00 89 TRP A CA 1
ATOM 699 C C . TRP A 1 89 ? 7.251 3.876 -8.943 1.00 97.00 89 TRP A C 1
ATOM 701 O O . TRP A 1 89 ? 6.895 4.961 -8.485 1.00 97.00 89 TRP A O 1
ATOM 711 N N . GLU A 1 90 ? 6.404 2.862 -9.112 1.00 97.25 90 GLU A N 1
ATOM 712 C CA . GLU A 1 90 ? 4.981 2.914 -8.780 1.00 97.25 90 GLU A CA 1
ATOM 713 C C . GLU A 1 90 ? 4.565 1.747 -7.877 1.00 97.25 90 GLU A C 1
ATOM 715 O O . GLU A 1 90 ? 4.780 0.577 -8.207 1.00 97.25 90 GLU A O 1
ATOM 720 N N . TRP A 1 91 ? 3.879 2.069 -6.780 1.00 97.00 91 TRP A N 1
ATOM 721 C CA . TRP A 1 91 ? 3.228 1.110 -5.889 1.00 97.00 91 TRP A CA 1
ATOM 722 C C . TRP A 1 91 ? 1.719 1.178 -6.064 1.00 97.00 91 TRP A C 1
ATOM 724 O O . TRP A 1 91 ? 1.121 2.236 -5.901 1.00 97.00 91 TRP A O 1
ATOM 734 N N . LEU A 1 92 ? 1.076 0.043 -6.327 1.00 97.19 92 LEU A N 1
ATOM 735 C CA . LEU A 1 92 ? -0.379 -0.029 -6.447 1.00 97.19 92 LEU A CA 1
ATOM 736 C C . LEU A 1 92 ? -0.984 -0.823 -5.293 1.00 97.19 92 LEU A C 1
ATOM 738 O O . LEU A 1 92 ? -0.532 -1.925 -4.973 1.00 97.19 92 LEU A O 1
ATOM 742 N N . SER A 1 93 ? -2.071 -0.302 -4.728 1.00 96.56 93 SER A N 1
ATOM 743 C CA . SER A 1 93 ? -2.921 -0.996 -3.758 1.00 96.56 93 SER A CA 1
ATOM 744 C C . SER A 1 93 ? -4.389 -0.913 -4.155 1.00 96.56 93 SER A C 1
ATOM 746 O O . SER A 1 93 ? -4.863 0.091 -4.682 1.00 96.56 93 SER A O 1
ATOM 748 N N . ARG A 1 94 ? -5.137 -1.978 -3.857 1.00 95.44 94 ARG A N 1
ATOM 749 C CA . ARG A 1 94 ? -6.608 -2.032 -3.932 1.00 95.44 94 ARG A CA 1
ATOM 750 C C . ARG A 1 94 ? -7.281 -1.834 -2.569 1.00 95.44 94 ARG A C 1
ATOM 752 O O . ARG A 1 94 ? -8.477 -2.083 -2.415 1.00 95.44 94 ARG A O 1
ATOM 759 N N . GLY A 1 95 ? -6.509 -1.483 -1.540 1.00 89.50 95 GLY A N 1
ATOM 760 C CA . GLY A 1 95 ? -6.986 -1.276 -0.171 1.00 89.50 95 GLY A CA 1
ATOM 761 C C . GLY A 1 95 ? -7.125 -2.498 0.702 1.00 89.50 95 GLY A C 1
ATOM 762 O O . GLY A 1 95 ? -7.847 -2.476 1.700 1.00 89.50 95 GLY A O 1
ATOM 763 N N . GLY A 1 96 ? -6.423 -3.571 0.352 1.00 85.50 96 GLY A N 1
ATOM 764 C CA . GLY A 1 96 ? -6.360 -4.781 1.166 1.00 85.50 96 GLY A CA 1
ATOM 765 C C . GLY A 1 96 ? -5.434 -4.683 2.386 1.00 85.50 96 GLY A C 1
ATOM 766 O O . GLY A 1 96 ? -5.318 -5.667 3.119 1.00 85.50 96 GLY A O 1
ATOM 767 N N . GLY A 1 97 ? -4.759 -3.546 2.605 1.00 86.44 97 GLY A N 1
ATOM 768 C CA . GLY A 1 97 ? -3.675 -3.429 3.591 1.00 86.44 97 GLY A CA 1
ATOM 769 C C . GLY A 1 97 ? -2.433 -4.214 3.163 1.00 86.44 97 GLY A C 1
ATOM 770 O O . GLY A 1 97 ? -1.871 -4.976 3.951 1.00 86.44 97 GLY A O 1
ATOM 771 N N . ARG A 1 98 ? -2.100 -4.131 1.872 1.00 90.44 98 ARG A N 1
ATOM 772 C CA . ARG A 1 98 ? -0.883 -4.661 1.253 1.00 90.44 98 ARG A CA 1
ATOM 773 C C . ARG A 1 98 ? -0.656 -3.953 -0.076 1.00 90.44 98 ARG A C 1
ATOM 775 O O . ARG A 1 98 ? -1.621 -3.531 -0.709 1.00 90.44 98 ARG A O 1
ATOM 782 N N . VAL A 1 99 ? 0.587 -3.946 -0.528 1.00 94.50 99 VAL A N 1
ATOM 783 C CA . VAL A 1 99 ? 0.926 -3.589 -1.905 1.00 94.50 99 VAL A CA 1
ATOM 784 C C . VAL A 1 99 ? 0.550 -4.754 -2.822 1.00 94.50 99 VAL A C 1
ATOM 786 O O . VAL A 1 99 ? 0.924 -5.905 -2.578 1.00 94.50 99 VAL A O 1
ATOM 789 N N . ASP A 1 100 ? -0.253 -4.473 -3.845 1.00 94.44 100 ASP A N 1
ATOM 790 C CA . ASP A 1 100 ? -0.717 -5.460 -4.820 1.00 94.44 100 ASP A CA 1
ATOM 791 C C . ASP A 1 100 ? 0.236 -5.572 -6.019 1.00 94.44 100 ASP A C 1
ATOM 793 O O . ASP A 1 100 ? 0.447 -6.683 -6.511 1.00 94.44 100 ASP A O 1
ATOM 797 N N . ARG A 1 101 ? 0.823 -4.453 -6.462 1.00 94.56 101 ARG A N 1
ATOM 798 C CA . ARG A 1 101 ? 1.734 -4.390 -7.615 1.00 94.56 101 ARG A CA 1
ATOM 799 C C . ARG A 1 101 ? 2.867 -3.404 -7.355 1.00 94.56 101 ARG A C 1
ATOM 801 O O . ARG A 1 101 ? 2.637 -2.366 -6.737 1.00 94.56 101 ARG A O 1
ATOM 808 N N . LEU A 1 102 ? 4.053 -3.724 -7.854 1.00 96.00 102 LEU A N 1
ATOM 809 C CA . LEU A 1 102 ? 5.195 -2.820 -7.896 1.00 96.00 102 LEU A CA 1
ATOM 810 C C . LEU A 1 102 ? 5.657 -2.739 -9.342 1.00 96.00 102 LEU A C 1
ATOM 812 O O . LEU A 1 102 ? 5.931 -3.775 -9.938 1.00 96.00 102 LEU A O 1
ATOM 816 N N . THR A 1 103 ? 5.755 -1.540 -9.901 1.00 96.56 103 THR A N 1
ATOM 817 C CA . THR A 1 103 ? 6.274 -1.368 -11.259 1.00 96.56 103 THR A CA 1
ATOM 818 C C . THR A 1 103 ? 7.403 -0.353 -11.293 1.00 96.56 103 THR A C 1
ATOM 820 O O . THR A 1 103 ? 7.434 0.586 -10.498 1.00 96.56 103 THR A O 1
ATOM 823 N N . ILE A 1 104 ? 8.341 -0.560 -12.211 1.00 96.31 104 ILE A N 1
ATOM 824 C CA . ILE A 1 104 ? 9.295 0.466 -12.635 1.00 96.31 104 ILE A CA 1
ATOM 825 C C . ILE A 1 104 ? 8.901 0.899 -14.043 1.00 96.31 104 ILE A C 1
ATOM 827 O O . ILE A 1 104 ? 8.654 0.067 -14.921 1.00 96.31 104 ILE A O 1
ATOM 831 N N . GLN A 1 105 ? 8.798 2.207 -14.223 1.00 96.69 105 GLN A N 1
ATOM 832 C CA . GLN A 1 105 ? 8.399 2.863 -15.457 1.00 96.69 105 GLN A CA 1
ATOM 833 C C . GLN A 1 105 ? 9.557 3.714 -15.960 1.00 96.69 105 GLN A C 1
ATOM 835 O O . GLN A 1 105 ? 10.271 4.323 -15.160 1.00 96.69 105 GLN A O 1
ATOM 840 N N . THR A 1 106 ? 9.741 3.755 -17.278 1.00 97.12 106 THR A N 1
ATOM 841 C CA . THR A 1 106 ? 10.810 4.533 -17.912 1.00 97.12 106 THR A CA 1
ATOM 842 C C . THR A 1 106 ? 10.310 5.373 -19.086 1.00 97.12 106 THR A C 1
ATOM 844 O O . THR A 1 106 ? 9.213 5.151 -19.617 1.00 97.12 106 THR A O 1
ATOM 847 N N . GLY A 1 107 ? 11.117 6.340 -19.526 1.00 95.19 107 GLY A N 1
ATOM 848 C CA . GLY A 1 107 ? 10.823 7.121 -20.729 1.00 95.19 107 GLY A CA 1
ATOM 849 C C . GLY A 1 107 ? 9.562 7.962 -20.577 1.00 95.19 107 GLY A C 1
ATOM 850 O O . GLY A 1 107 ? 9.309 8.531 -19.521 1.00 95.19 107 GLY A O 1
ATOM 851 N N . GLY A 1 108 ? 8.715 7.992 -21.610 1.00 92.12 108 GLY A N 1
ATOM 852 C CA . GLY A 1 108 ? 7.447 8.735 -21.592 1.00 92.12 108 GLY A CA 1
ATOM 853 C C . GLY A 1 108 ? 6.452 8.336 -20.490 1.00 92.12 108 GLY A C 1
ATOM 854 O O . GLY A 1 108 ? 5.505 9.079 -20.242 1.00 92.12 108 GLY A O 1
ATOM 855 N N . LEU A 1 109 ? 6.661 7.197 -19.817 1.00 92.00 109 LEU A N 1
ATOM 856 C CA . LEU A 1 109 ? 5.859 6.759 -18.667 1.00 92.00 109 LEU A CA 1
ATOM 857 C C . LEU A 1 109 ? 6.346 7.377 -17.344 1.00 92.00 109 LEU A C 1
ATOM 859 O O . LEU A 1 109 ? 5.568 7.507 -16.401 1.00 92.00 109 LEU A O 1
ATOM 863 N N . ALA A 1 110 ? 7.619 7.772 -17.294 1.00 93.00 110 ALA A N 1
ATOM 864 C CA . ALA A 1 110 ? 8.281 8.419 -16.171 1.00 93.00 110 ALA A CA 1
ATOM 865 C C . ALA A 1 110 ? 8.615 9.868 -16.552 1.00 93.00 110 ALA A C 1
ATOM 867 O O . ALA A 1 110 ? 9.751 10.199 -16.872 1.00 93.00 110 ALA A O 1
ATOM 868 N N . GLN A 1 111 ? 7.612 10.746 -16.572 1.00 77.25 111 GLN A N 1
ATOM 869 C CA . GLN A 1 111 ? 7.819 12.137 -17.003 1.00 77.25 111 GLN A CA 1
ATOM 870 C C . GLN A 1 111 ? 8.809 12.890 -16.102 1.00 77.25 111 GLN A C 1
ATOM 872 O O . GLN A 1 111 ? 9.610 13.675 -16.603 1.00 77.25 111 GLN A O 1
ATOM 877 N N . GLU A 1 112 ? 8.817 12.583 -14.803 1.00 87.00 112 GLU A N 1
ATOM 878 C CA . GLU A 1 112 ? 9.763 13.142 -13.838 1.00 87.00 112 GLU A CA 1
ATOM 879 C C . GLU A 1 112 ? 10.738 12.070 -13.338 1.00 87.00 112 GLU A C 1
ATOM 881 O O . GLU A 1 112 ? 10.342 11.046 -12.778 1.00 87.00 112 GLU A O 1
ATOM 886 N N . ASN A 1 113 ? 12.035 12.292 -13.565 1.00 88.62 113 ASN A N 1
ATOM 887 C CA . ASN A 1 113 ? 13.077 11.352 -13.163 1.00 88.62 113 ASN A CA 1
ATOM 888 C C . ASN A 1 113 ? 13.288 11.371 -11.644 1.00 88.62 113 ASN A C 1
ATOM 890 O O . ASN A 1 113 ? 13.554 12.424 -11.063 1.00 88.62 113 ASN A O 1
ATOM 894 N N . GLY A 1 114 ? 13.264 10.193 -11.022 1.00 85.31 114 GLY A N 1
ATOM 895 C CA . GLY A 1 114 ? 13.535 10.027 -9.592 1.00 85.31 114 GLY A CA 1
ATOM 896 C C . GLY A 1 114 ? 12.339 10.316 -8.684 1.00 85.31 114 GLY A C 1
ATOM 897 O O . GLY A 1 114 ? 12.457 10.158 -7.470 1.00 85.31 114 GLY A O 1
ATOM 898 N N . GLU A 1 115 ? 11.193 10.697 -9.248 1.00 92.19 115 GLU A N 1
ATOM 899 C CA . GLU A 1 115 ? 9.934 10.674 -8.515 1.00 92.19 115 GLU A CA 1
ATOM 900 C C . GLU A 1 115 ? 9.415 9.245 -8.346 1.00 92.19 115 GLU A C 1
ATOM 902 O O . GLU A 1 115 ? 9.741 8.317 -9.095 1.00 92.19 115 GLU A O 1
ATOM 907 N N . VAL A 1 116 ? 8.571 9.075 -7.339 1.00 95.25 116 VAL A N 1
ATOM 908 C CA . VAL A 1 116 ? 7.821 7.854 -7.085 1.00 95.25 116 VAL A CA 1
ATOM 909 C C . VAL A 1 116 ? 6.344 8.182 -6.995 1.00 95.25 116 VAL A C 1
ATOM 911 O O . VAL A 1 116 ? 5.958 9.316 -6.702 1.00 95.25 116 VAL A O 1
ATOM 914 N N . ARG A 1 117 ? 5.497 7.177 -7.211 1.00 95.31 117 ARG A N 1
ATOM 915 C CA . ARG A 1 117 ? 4.060 7.338 -7.014 1.00 95.31 117 ARG A CA 1
ATOM 916 C C . ARG A 1 117 ? 3.392 6.135 -6.378 1.00 95.31 117 ARG A C 1
ATOM 918 O O . ARG A 1 117 ? 3.797 4.988 -6.552 1.00 95.31 117 ARG A O 1
ATOM 925 N N . CYS A 1 118 ? 2.309 6.417 -5.683 1.00 95.62 118 CYS A N 1
ATOM 926 C CA . CYS A 1 118 ? 1.373 5.451 -5.154 1.00 95.62 118 CYS A CA 1
ATOM 927 C C . CYS A 1 118 ? 0.048 5.580 -5.883 1.00 95.62 118 CYS A C 1
ATOM 929 O O . CYS A 1 118 ? -0.463 6.682 -6.061 1.00 95.62 118 CYS A O 1
ATOM 931 N N . VAL A 1 119 ? -0.528 4.446 -6.261 1.00 96.56 119 VAL A N 1
ATOM 932 C CA . VAL A 1 119 ? -1.825 4.363 -6.924 1.00 96.56 119 VAL A CA 1
ATOM 933 C C . VAL A 1 119 ? -2.782 3.585 -6.040 1.00 96.56 119 VAL A C 1
ATOM 935 O O . VAL A 1 119 ? -2.532 2.431 -5.675 1.00 96.56 119 VAL A O 1
ATOM 938 N N . ARG A 1 120 ? -3.919 4.202 -5.731 1.00 96.31 120 ARG A N 1
ATOM 939 C CA . ARG A 1 120 ? -5.043 3.531 -5.094 1.00 96.31 120 ARG A CA 1
ATOM 940 C C . ARG A 1 120 ? -6.091 3.182 -6.143 1.00 96.31 120 ARG A C 1
ATOM 942 O O . ARG A 1 120 ? -6.782 4.068 -6.619 1.00 96.31 120 ARG A O 1
ATOM 949 N N . LEU A 1 121 ? -6.243 1.896 -6.460 1.00 96.31 121 LEU A N 1
ATOM 950 C CA . LEU A 1 121 ? -7.276 1.404 -7.375 1.00 96.31 121 LEU A CA 1
ATOM 951 C C . LEU A 1 121 ? -8.569 1.071 -6.617 1.00 96.31 121 LEU A C 1
ATOM 953 O O . LEU A 1 121 ? -8.578 0.243 -5.699 1.00 96.31 121 LEU A O 1
ATOM 957 N N . HIS A 1 122 ? -9.674 1.678 -7.036 1.00 93.94 122 HIS A N 1
ATOM 958 C CA . HIS A 1 122 ? -11.000 1.455 -6.468 1.00 93.94 122 HIS A CA 1
ATOM 959 C C . HIS A 1 122 ? -11.763 0.350 -7.198 1.00 93.94 122 HIS A C 1
ATOM 961 O O . HIS A 1 122 ? -11.403 -0.107 -8.283 1.00 93.94 122 HIS A O 1
ATOM 967 N N . ARG A 1 123 ? -12.848 -0.123 -6.577 1.00 91.25 123 ARG A N 1
ATOM 968 C CA . ARG A 1 123 ? -13.650 -1.244 -7.104 1.00 91.25 123 ARG A CA 1
ATOM 969 C C . ARG A 1 123 ? -14.419 -0.901 -8.377 1.00 91.25 123 ARG A C 1
ATOM 971 O O . ARG A 1 123 ? -14.762 -1.810 -9.122 1.00 91.25 123 ARG A O 1
ATOM 978 N N . ASP A 1 124 ? -14.717 0.374 -8.585 1.00 93.50 124 ASP A N 1
ATOM 979 C CA . ASP A 1 124 ? -15.385 0.890 -9.780 1.00 93.50 124 ASP A CA 1
ATOM 980 C C . ASP A 1 124 ? -14.410 1.150 -10.942 1.00 93.50 124 ASP A C 1
ATOM 982 O O . ASP A 1 124 ? -14.840 1.541 -12.023 1.00 93.50 124 ASP A O 1
ATOM 986 N N . GLY A 1 125 ? -13.111 0.90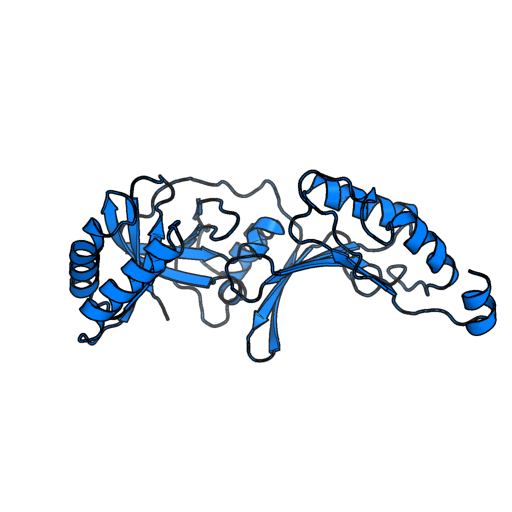2 -10.736 1.00 92.81 125 GLY A N 1
ATOM 987 C CA . GLY A 1 125 ? -12.057 1.126 -11.722 1.00 92.81 125 GLY A CA 1
ATOM 988 C C . GLY A 1 125 ? -11.472 2.539 -11.711 1.00 92.81 125 GLY A C 1
ATOM 989 O O . GLY A 1 125 ? -10.507 2.779 -12.434 1.00 92.81 125 GLY A O 1
ATOM 990 N N . SER A 1 126 ? -12.003 3.456 -10.896 1.00 95.19 126 SER A N 1
ATOM 991 C CA . SER A 1 126 ? -11.356 4.747 -10.648 1.00 95.19 126 SER A CA 1
ATOM 992 C C . SER A 1 126 ? -10.076 4.566 -9.830 1.00 95.19 126 SER A C 1
ATOM 994 O O . SER A 1 126 ? -9.873 3.532 -9.182 1.00 95.19 126 SER A O 1
ATOM 996 N N . PHE A 1 127 ? -9.191 5.560 -9.861 1.00 96.00 127 PHE A N 1
ATOM 997 C CA . PHE A 1 127 ? -7.971 5.533 -9.070 1.00 96.00 127 PHE A CA 1
ATOM 998 C C . PHE A 1 127 ? -7.563 6.923 -8.590 1.00 96.00 127 PHE A C 1
ATOM 1000 O O . PHE A 1 127 ? -7.816 7.916 -9.269 1.00 96.00 127 PHE A O 1
ATOM 1007 N N . ASP A 1 128 ? -6.887 6.952 -7.446 1.00 95.94 128 ASP A N 1
ATOM 1008 C CA . ASP A 1 128 ? -6.195 8.131 -6.929 1.00 95.94 128 ASP A CA 1
ATOM 1009 C C . ASP A 1 128 ? -4.686 7.922 -7.011 1.00 95.94 128 ASP A C 1
ATOM 1011 O O . ASP A 1 128 ? -4.194 6.793 -6.900 1.00 95.94 128 ASP A O 1
ATOM 1015 N N . VAL A 1 129 ? -3.953 9.018 -7.192 1.00 95.56 129 VAL A N 1
ATOM 1016 C CA . VAL A 1 129 ? -2.493 9.018 -7.283 1.00 95.56 129 VAL A CA 1
ATOM 1017 C C . VAL A 1 129 ? -1.924 9.974 -6.249 1.00 95.56 129 VAL A C 1
ATOM 1019 O O . VAL A 1 129 ? -2.392 11.102 -6.113 1.00 95.56 129 VAL A O 1
ATOM 1022 N N . LEU A 1 130 ? -0.891 9.519 -5.551 1.00 95.00 130 LEU A N 1
ATOM 1023 C CA . LEU A 1 130 ? -0.017 10.353 -4.742 1.00 95.00 130 LEU A CA 1
ATOM 1024 C C . LEU A 1 130 ? 1.385 10.239 -5.334 1.00 95.00 130 LEU A C 1
ATOM 1026 O O . LEU A 1 130 ? 1.909 9.132 -5.409 1.00 95.00 130 LEU A O 1
ATOM 1030 N N . SER A 1 131 ? 1.969 11.353 -5.759 1.00 93.94 131 SER A N 1
ATOM 1031 C CA . SER A 1 131 ? 3.311 11.400 -6.349 1.00 93.94 131 SER A CA 1
ATOM 1032 C C . SER A 1 131 ? 4.199 12.353 -5.568 1.00 93.94 131 SER A C 1
ATOM 1034 O O . SER A 1 131 ? 3.709 13.265 -4.902 1.00 93.94 131 SER A O 1
ATOM 1036 N N . GLY A 1 132 ? 5.502 12.146 -5.673 1.00 92.38 132 GLY A N 1
ATOM 1037 C CA . GLY A 1 132 ? 6.495 13.069 -5.155 1.00 92.38 132 GLY A CA 1
ATOM 1038 C C . GLY A 1 132 ? 7.861 12.414 -5.069 1.00 92.38 132 GLY A C 1
ATOM 1039 O O . GLY A 1 132 ? 8.093 11.314 -5.580 1.00 92.38 132 GLY A O 1
ATOM 1040 N N . LYS A 1 133 ? 8.778 13.084 -4.380 1.00 90.88 133 LYS A N 1
ATOM 1041 C CA . LYS A 1 133 ? 10.093 12.519 -4.097 1.00 90.88 133 LYS A CA 1
ATOM 1042 C C . LYS A 1 133 ? 10.018 11.620 -2.865 1.00 90.88 133 LYS A C 1
ATOM 1044 O O . LYS A 1 133 ? 9.368 12.000 -1.893 1.00 90.88 133 LYS A O 1
ATOM 1049 N N . PRO A 1 134 ? 10.658 10.440 -2.898 1.00 87.38 134 PRO A N 1
ATOM 1050 C CA . PRO A 1 134 ? 10.725 9.582 -1.729 1.00 87.38 134 PRO A CA 1
ATOM 1051 C C . PRO A 1 134 ? 11.599 10.259 -0.670 1.00 87.38 134 PRO A C 1
ATOM 1053 O O . PRO A 1 134 ? 12.797 10.432 -0.893 1.00 87.38 134 PRO A O 1
ATOM 1056 N N . ASP A 1 135 ? 11.017 10.610 0.474 1.00 80.00 135 ASP A N 1
ATOM 1057 C CA . ASP A 1 135 ? 11.747 11.223 1.587 1.00 80.00 135 ASP A CA 1
ATOM 1058 C C . ASP A 1 135 ? 11.948 10.200 2.706 1.00 80.00 135 ASP A C 1
ATOM 1060 O O . ASP A 1 135 ? 11.258 10.162 3.723 1.00 80.00 135 ASP A O 1
ATOM 1064 N N . ALA A 1 136 ? 12.856 9.255 2.450 1.00 56.12 136 ALA A N 1
ATOM 1065 C CA . ALA A 1 136 ? 12.992 8.037 3.247 1.00 56.12 136 ALA A CA 1
ATOM 1066 C C . ALA A 1 136 ? 13.510 8.259 4.686 1.00 56.12 136 ALA A C 1
ATOM 1068 O O . ALA A 1 136 ? 13.523 7.299 5.452 1.00 56.12 136 ALA A O 1
ATOM 1069 N N . ASN A 1 137 ? 13.945 9.473 5.051 1.00 56.03 137 ASN A N 1
ATOM 1070 C CA . ASN A 1 137 ? 14.626 9.749 6.324 1.00 56.03 137 ASN A CA 1
ATOM 1071 C C . ASN A 1 137 ? 13.986 10.848 7.191 1.00 56.03 137 ASN A C 1
ATOM 1073 O O . ASN A 1 137 ? 14.481 11.070 8.294 1.00 56.03 137 ASN A O 1
ATOM 1077 N N . ASP A 1 138 ? 12.915 11.507 6.742 1.00 63.03 138 ASP A N 1
ATOM 1078 C CA . ASP A 1 138 ? 12.417 12.715 7.423 1.00 63.03 138 ASP A CA 1
ATOM 1079 C C . ASP A 1 138 ? 11.283 12.460 8.427 1.00 63.03 138 ASP A C 1
ATOM 1081 O O . ASP A 1 138 ? 10.940 13.349 9.203 1.00 63.03 138 ASP A O 1
ATOM 1085 N N . VAL A 1 139 ? 10.724 11.246 8.474 1.00 77.44 139 VAL A N 1
ATOM 1086 C CA . VAL A 1 139 ? 9.578 10.942 9.343 1.00 77.44 139 VAL A CA 1
ATOM 1087 C C . VAL A 1 139 ? 9.969 10.047 10.517 1.00 77.44 139 VAL A C 1
ATOM 1089 O O . VAL A 1 139 ? 10.385 8.901 10.341 1.00 77.44 139 VAL A O 1
ATOM 1092 N N . GLU A 1 140 ? 9.791 10.569 11.732 1.00 87.12 140 GLU A N 1
ATOM 1093 C CA . GLU A 1 140 ? 10.022 9.850 12.985 1.00 87.12 140 GLU A CA 1
ATOM 1094 C C . GLU A 1 140 ? 8.830 8.946 13.344 1.00 87.12 140 GLU A C 1
ATOM 1096 O O . GLU A 1 140 ? 7.683 9.388 13.422 1.00 87.12 140 GLU A O 1
ATOM 1101 N N . TRP A 1 141 ? 9.110 7.669 13.623 1.00 90.94 141 TRP A N 1
ATOM 1102 C CA . TRP A 1 141 ? 8.133 6.737 14.186 1.00 90.94 141 TRP A CA 1
ATOM 1103 C C . TRP A 1 141 ? 8.159 6.801 15.711 1.00 90.94 141 TRP A C 1
ATOM 1105 O O . TRP A 1 141 ? 9.084 6.303 16.351 1.00 90.94 141 TRP A O 1
ATOM 1115 N N . LEU A 1 142 ? 7.113 7.375 16.300 1.00 91.12 142 LEU A N 1
ATOM 1116 C CA . LEU A 1 142 ? 7.060 7.650 17.737 1.00 91.12 142 LEU A CA 1
ATOM 1117 C C . LEU A 1 142 ? 6.841 6.395 18.596 1.00 91.12 142 LEU A C 1
ATOM 1119 O O . LEU A 1 142 ? 7.199 6.397 19.771 1.00 91.12 142 LEU A O 1
ATOM 1123 N N . CYS A 1 143 ? 6.243 5.332 18.041 1.00 88.81 143 CYS A N 1
ATOM 1124 C CA . CYS A 1 143 ? 5.922 4.094 18.770 1.00 88.81 143 CYS A CA 1
ATOM 1125 C C . CYS A 1 143 ? 5.147 4.338 20.083 1.00 88.81 143 CYS A C 1
ATOM 1127 O O . CYS A 1 143 ? 5.375 3.663 21.087 1.00 88.81 143 CYS A O 1
ATOM 1129 N N . ILE A 1 144 ? 4.235 5.317 20.075 1.00 91.19 144 ILE A N 1
ATOM 1130 C CA . ILE A 1 144 ? 3.394 5.692 21.219 1.00 91.19 144 ILE A CA 1
ATOM 1131 C C . ILE A 1 144 ? 1.952 5.251 21.011 1.00 91.19 144 ILE A C 1
ATOM 1133 O O . ILE A 1 144 ? 1.434 5.318 19.898 1.00 91.19 144 ILE A O 1
ATOM 1137 N N . ASP A 1 145 ? 1.282 4.868 22.093 1.00 93.00 145 ASP A N 1
ATOM 1138 C CA . ASP A 1 145 ? -0.143 4.563 22.047 1.00 93.00 145 ASP A CA 1
ATOM 1139 C C . ASP A 1 145 ? -0.962 5.866 21.946 1.00 93.00 145 ASP A C 1
ATOM 1141 O O . ASP A 1 145 ? -0.744 6.775 22.748 1.00 93.00 145 ASP A O 1
ATOM 1145 N N . PRO A 1 146 ? -1.896 5.974 20.983 1.00 94.81 146 PRO A N 1
ATOM 1146 C CA . PRO A 1 146 ? -2.832 7.090 20.892 1.00 94.81 146 PRO A CA 1
ATOM 1147 C C . PRO A 1 146 ? -3.708 7.239 22.142 1.00 94.81 146 PRO A C 1
ATOM 1149 O O . PRO A 1 146 ? -4.217 6.249 22.680 1.00 94.81 146 PRO A O 1
ATOM 1152 N N . ASP A 1 147 ? -3.962 8.482 22.538 1.00 95.44 147 ASP A N 1
ATOM 1153 C CA . ASP A 1 147 ? -4.831 8.822 23.661 1.00 95.44 147 ASP A CA 1
ATOM 1154 C C . ASP A 1 147 ? -6.322 8.745 23.288 1.00 95.44 147 ASP A C 1
ATOM 1156 O O . ASP A 1 147 ? -6.740 8.888 22.134 1.00 95.44 147 ASP A O 1
ATOM 1160 N N . VAL A 1 148 ? -7.176 8.550 24.299 1.00 96.94 148 VAL A N 1
ATOM 1161 C CA . VAL A 1 148 ? -8.636 8.588 24.116 1.00 96.94 148 VAL A CA 1
ATOM 1162 C C . VAL A 1 148 ? -9.066 9.968 23.616 1.00 96.94 148 VAL A C 1
ATOM 1164 O O . VAL A 1 148 ? -8.752 10.988 24.222 1.00 96.94 148 VAL A O 1
ATOM 1167 N N . GLY A 1 149 ? -9.851 9.990 22.538 1.00 96.75 149 GLY A N 1
ATOM 1168 C CA . GLY A 1 149 ? -10.311 11.213 21.880 1.00 96.75 149 GLY A CA 1
ATOM 1169 C C . GLY A 1 149 ? -9.487 11.622 20.657 1.00 96.75 149 GLY A C 1
ATOM 1170 O O . GLY A 1 149 ? -9.998 12.390 19.841 1.00 96.75 149 GLY A O 1
ATOM 1171 N N . GLU A 1 150 ? -8.284 11.072 20.477 1.00 97.38 150 GLU A N 1
ATOM 1172 C CA . GLU A 1 150 ? -7.457 11.326 19.295 1.00 97.38 150 GLU A CA 1
ATOM 1173 C C . GLU A 1 150 ? -8.011 10.639 18.042 1.00 97.38 150 GLU A C 1
ATOM 1175 O O . GLU A 1 150 ? -8.800 9.690 18.120 1.00 97.38 150 GLU A O 1
ATOM 1180 N N . ILE A 1 151 ? -7.608 11.123 16.864 1.00 97.44 151 ILE A N 1
ATOM 1181 C CA . ILE A 1 151 ? -8.022 10.562 15.576 1.00 97.44 151 ILE A CA 1
ATOM 1182 C C . ILE A 1 151 ? -6.927 9.626 15.079 1.00 97.44 151 ILE A C 1
ATOM 1184 O O . ILE A 1 151 ? -5.904 10.058 14.561 1.00 97.44 151 ILE A O 1
ATOM 1188 N N . LEU A 1 152 ? -7.164 8.324 15.203 1.00 97.81 152 LEU A N 1
ATOM 1189 C CA . LEU A 1 152 ? -6.261 7.299 14.700 1.00 97.81 152 LEU A CA 1
ATOM 1190 C C . LEU A 1 152 ? -6.616 6.942 13.258 1.00 97.81 152 LEU A C 1
ATOM 1192 O O . LEU A 1 152 ? -7.771 6.627 12.958 1.00 97.81 152 LEU A O 1
ATOM 1196 N N . ALA A 1 153 ? -5.615 6.918 12.385 1.00 97.00 153 ALA A N 1
ATOM 1197 C CA . ALA A 1 153 ? -5.723 6.548 10.986 1.00 97.00 153 ALA A CA 1
ATOM 1198 C C . ALA A 1 153 ? -4.851 5.333 10.653 1.00 97.00 153 ALA A C 1
ATOM 1200 O O . ALA A 1 153 ? -3.673 5.275 10.994 1.00 97.00 153 ALA A O 1
ATOM 1201 N N . LEU A 1 154 ? -5.439 4.371 9.940 1.00 96.31 154 LEU A N 1
ATOM 1202 C CA . LEU A 1 154 ? -4.724 3.288 9.276 1.00 96.31 154 LEU A CA 1
ATOM 1203 C C . LEU A 1 154 ? -4.399 3.704 7.847 1.00 96.31 154 LEU A C 1
ATOM 1205 O O . LEU A 1 154 ? -5.300 3.839 7.008 1.00 96.31 154 LEU A O 1
ATOM 1209 N N . ILE A 1 155 ? -3.112 3.855 7.575 1.00 96.06 155 ILE A N 1
ATOM 1210 C CA . ILE A 1 155 ? -2.598 4.301 6.286 1.00 96.06 155 ILE A CA 1
ATOM 1211 C C . ILE A 1 155 ? -2.404 3.087 5.375 1.00 96.06 155 ILE A C 1
ATOM 1213 O O . ILE A 1 155 ? -2.108 1.980 5.825 1.00 96.06 155 ILE A O 1
ATOM 1217 N N . ASP A 1 156 ? -2.649 3.256 4.081 1.00 95.69 156 ASP A N 1
ATOM 1218 C CA . ASP A 1 156 ? -2.343 2.238 3.083 1.00 95.69 156 ASP A CA 1
ATOM 1219 C C . ASP A 1 156 ? -0.816 2.048 3.016 1.00 95.69 156 ASP A C 1
ATOM 1221 O O . ASP A 1 156 ? -0.092 3.033 2.848 1.00 95.69 156 ASP A O 1
ATOM 1225 N N . PRO A 1 157 ? -0.295 0.812 3.143 1.00 95.06 157 PRO A N 1
ATOM 1226 C CA . PRO A 1 157 ? 1.145 0.570 3.182 1.00 95.06 157 PRO A CA 1
ATOM 1227 C C . PRO A 1 157 ? 1.903 1.054 1.945 1.00 95.06 157 PRO A C 1
ATOM 1229 O O . PRO A 1 157 ? 3.115 1.222 2.037 1.00 95.06 157 PRO A O 1
ATOM 1232 N N . VAL A 1 158 ? 1.231 1.309 0.815 1.00 95.69 158 VAL A N 1
ATOM 1233 C CA . VAL A 1 158 ? 1.886 1.912 -0.359 1.00 95.69 158 VAL A CA 1
ATOM 1234 C C . VAL A 1 158 ? 2.575 3.232 -0.011 1.00 95.69 158 VAL A C 1
ATOM 1236 O O . VAL A 1 158 ? 3.712 3.410 -0.421 1.00 95.69 158 VAL A O 1
ATOM 1239 N N . VAL A 1 159 ? 1.960 4.087 0.819 1.00 95.38 159 VAL A N 1
ATOM 1240 C CA . VAL A 1 159 ? 2.505 5.409 1.188 1.00 95.38 159 VAL A CA 1
ATOM 1241 C C . VAL A 1 159 ? 3.855 5.277 1.885 1.00 95.38 159 VAL A C 1
ATOM 1243 O O . VAL A 1 159 ? 4.810 5.967 1.542 1.00 95.38 159 VAL A O 1
ATOM 1246 N N . VAL A 1 160 ? 3.941 4.358 2.848 1.00 93.44 160 VAL A N 1
ATOM 1247 C CA . VAL A 1 160 ? 5.164 4.128 3.625 1.00 93.44 160 VAL A CA 1
ATOM 1248 C C . VAL A 1 160 ? 6.212 3.404 2.784 1.00 93.44 160 VAL A C 1
ATOM 1250 O O . VAL A 1 160 ? 7.376 3.786 2.786 1.00 93.44 160 VAL A O 1
ATOM 1253 N N . GLN A 1 161 ? 5.812 2.388 2.013 1.00 92.56 161 GLN A N 1
ATOM 1254 C CA . GLN A 1 161 ? 6.749 1.608 1.198 1.00 92.56 161 GLN A CA 1
ATOM 1255 C C . GLN A 1 161 ? 7.343 2.399 0.026 1.00 92.56 161 GLN A C 1
ATOM 1257 O O . GLN A 1 161 ? 8.456 2.090 -0.409 1.00 92.56 161 GLN A O 1
ATOM 1262 N N . SER A 1 162 ? 6.624 3.406 -0.477 1.00 93.44 162 SER A N 1
ATOM 1263 C CA . SER A 1 162 ? 7.132 4.330 -1.488 1.00 93.44 162 SER A CA 1
ATOM 1264 C C . SER A 1 162 ? 7.952 5.479 -0.903 1.00 93.44 162 SER A C 1
ATOM 1266 O O . SER A 1 162 ? 8.618 6.161 -1.667 1.00 93.44 162 SER A O 1
ATOM 1268 N N . GLY A 1 163 ? 7.900 5.737 0.408 1.00 93.12 163 GLY A N 1
ATOM 1269 C CA . GLY A 1 163 ? 8.544 6.912 1.006 1.00 93.12 163 GLY A CA 1
ATOM 1270 C C . GLY A 1 163 ? 7.776 8.226 0.789 1.00 93.12 163 GLY A C 1
ATOM 1271 O O . GLY A 1 163 ? 8.394 9.282 0.716 1.00 93.12 163 GLY A O 1
ATOM 1272 N N . LEU A 1 164 ? 6.448 8.176 0.617 1.00 94.62 164 LEU A N 1
ATOM 1273 C CA . LEU A 1 164 ? 5.600 9.347 0.332 1.00 94.62 164 LEU A CA 1
ATOM 1274 C C . LEU A 1 164 ? 4.861 9.880 1.571 1.00 94.62 164 LEU A C 1
ATOM 1276 O O . LEU A 1 164 ? 3.782 10.457 1.450 1.00 94.62 164 LEU A O 1
ATOM 1280 N N . GLN A 1 165 ? 5.419 9.695 2.766 1.00 93.88 165 GLN A N 1
ATOM 1281 C CA . GLN A 1 165 ? 4.830 10.177 4.018 1.00 93.88 165 GLN A CA 1
ATOM 1282 C C . GLN A 1 165 ? 4.658 11.702 4.011 1.00 93.88 165 GLN A C 1
ATOM 1284 O O . GLN A 1 165 ? 3.564 12.180 4.291 1.00 93.88 165 GLN A O 1
ATOM 1289 N N . VAL A 1 166 ? 5.674 12.457 3.582 1.00 92.12 166 VAL A N 1
ATOM 1290 C CA . VAL A 1 166 ? 5.59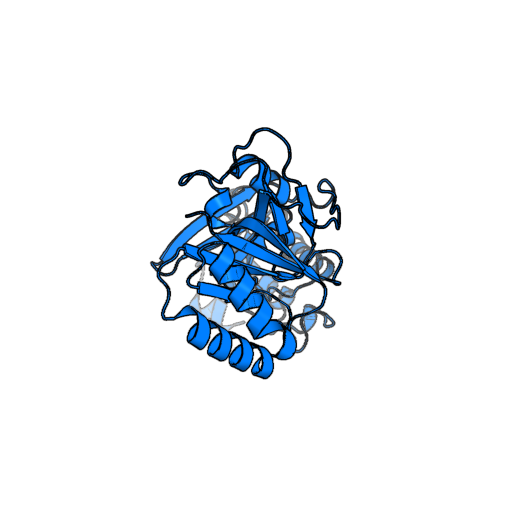7 13.926 3.469 1.00 92.12 166 VAL A CA 1
ATOM 1291 C C . VAL A 1 166 ? 4.516 14.351 2.468 1.00 92.12 166 VAL A C 1
ATOM 1293 O O . VAL A 1 166 ? 3.705 15.231 2.747 1.00 92.12 166 VAL A O 1
ATOM 1296 N N . ALA A 1 167 ? 4.431 13.680 1.315 1.00 92.94 167 ALA A N 1
ATOM 1297 C CA . ALA A 1 167 ? 3.374 13.948 0.339 1.00 92.94 167 ALA A CA 1
ATOM 1298 C C . ALA A 1 167 ? 1.978 13.636 0.910 1.00 92.94 167 ALA A C 1
ATOM 1300 O O . ALA A 1 167 ? 1.015 14.350 0.627 1.00 92.94 167 ALA A O 1
ATOM 1301 N N . TYR A 1 168 ? 1.862 12.595 1.739 1.00 94.94 168 TYR A N 1
ATOM 1302 C CA . TYR A 1 168 ? 0.633 12.266 2.455 1.00 94.94 168 TYR A CA 1
ATOM 1303 C C . TYR A 1 168 ? 0.281 13.328 3.508 1.00 94.94 168 TYR A C 1
ATOM 1305 O O . TYR A 1 168 ? -0.884 13.690 3.639 1.00 94.94 168 TYR A O 1
ATOM 1313 N N . GLU A 1 169 ? 1.249 13.862 4.245 1.00 93.50 169 GLU A N 1
ATOM 1314 C CA . GLU A 1 169 ? 1.017 14.948 5.205 1.00 93.50 169 GLU A CA 1
ATOM 1315 C C . GLU A 1 169 ? 0.505 16.207 4.508 1.00 93.50 169 GLU A C 1
ATOM 1317 O O . GLU A 1 169 ? -0.550 16.731 4.864 1.00 93.50 169 GLU A O 1
ATOM 1322 N N . MET A 1 170 ? 1.179 16.623 3.433 1.00 92.12 170 MET A N 1
ATOM 1323 C CA . MET A 1 170 ? 0.743 17.750 2.607 1.00 92.12 170 MET A CA 1
ATOM 1324 C C . MET A 1 170 ? -0.651 17.517 2.012 1.00 92.12 170 MET A C 1
ATOM 1326 O O . MET A 1 170 ? -1.484 18.417 1.995 1.00 92.12 170 MET A O 1
ATOM 1330 N N . GLY A 1 171 ? -0.925 16.298 1.540 1.00 92.00 171 GLY A N 1
ATOM 1331 C CA . GLY A 1 171 ? -2.215 15.923 0.964 1.00 92.00 171 GLY A CA 1
ATOM 1332 C C . GLY A 1 171 ? -3.341 15.751 1.986 1.00 92.00 171 GLY A C 1
ATOM 1333 O O . GLY A 1 171 ? -4.497 15.632 1.575 1.00 92.00 171 GLY A O 1
ATOM 1334 N N . ALA A 1 172 ? -3.027 15.690 3.285 1.00 92.56 172 ALA A N 1
ATOM 1335 C CA . ALA A 1 172 ? -4.018 15.646 4.356 1.00 92.56 172 ALA A CA 1
ATOM 1336 C C . ALA A 1 172 ? -4.580 17.041 4.662 1.00 92.56 172 ALA A C 1
ATOM 1338 O O . ALA A 1 172 ? -5.717 17.115 5.127 1.00 92.56 172 ALA A O 1
ATOM 1339 N N . ASP A 1 173 ? -3.819 18.096 4.337 1.00 89.75 173 ASP A N 1
ATOM 1340 C CA . ASP A 1 173 ? -4.202 19.510 4.453 1.00 89.75 173 ASP A CA 1
ATOM 1341 C C . ASP A 1 173 ? -4.673 19.878 5.872 1.00 89.75 173 ASP A C 1
ATOM 1343 O O . ASP A 1 173 ? -5.754 20.428 6.069 1.00 89.75 173 ASP A O 1
ATOM 1347 N N . GLN A 1 174 ? -3.886 19.489 6.882 1.00 88.12 174 GLN A N 1
ATOM 1348 C CA . GLN A 1 174 ? -4.199 19.707 8.300 1.00 88.12 174 GLN A CA 1
ATOM 1349 C C . GLN A 1 174 ? -3.245 20.725 8.921 1.00 88.12 174 GLN A C 1
ATOM 1351 O O . GLN A 1 174 ? -2.079 20.812 8.537 1.00 88.12 174 GLN A O 1
ATOM 1356 N N . GLU A 1 175 ? -3.718 21.464 9.927 1.00 84.81 175 GLU A N 1
ATOM 1357 C CA . GLU A 1 175 ? -2.818 22.257 10.761 1.00 84.81 175 GLU A CA 1
ATOM 1358 C C . GLU A 1 175 ? -1.956 21.330 11.637 1.00 84.81 175 GLU A C 1
ATOM 1360 O O . GLU A 1 175 ? -2.460 20.441 12.330 1.00 84.81 175 GLU A O 1
ATOM 1365 N N . GLY A 1 176 ? -0.640 21.550 11.617 1.00 83.44 176 GLY A N 1
ATOM 1366 C CA . GLY A 1 176 ? 0.337 20.758 12.368 1.00 83.44 176 GLY A CA 1
ATOM 1367 C C . GLY A 1 176 ? 0.775 19.469 11.668 1.00 83.44 176 GLY A C 1
ATOM 1368 O O . GLY A 1 176 ? 0.261 19.086 10.622 1.00 83.44 176 GLY A O 1
ATOM 1369 N N . GLU A 1 177 ? 1.751 18.795 12.269 1.00 85.06 177 GLU A N 1
ATOM 1370 C CA . GLU A 1 177 ? 2.347 17.576 11.716 1.00 85.06 177 GLU A CA 1
ATOM 1371 C C . GLU A 1 177 ? 1.521 16.338 12.075 1.00 85.06 177 GLU A C 1
ATOM 1373 O O . GLU A 1 177 ? 0.951 16.236 13.167 1.00 85.06 177 GLU A O 1
ATOM 1378 N N . VAL A 1 178 ? 1.464 15.379 11.150 1.00 92.00 178 VAL A N 1
ATOM 1379 C CA . VAL A 1 178 ? 0.881 14.061 11.408 1.00 92.00 178 VAL A CA 1
ATOM 1380 C C . VAL A 1 178 ? 1.854 13.262 12.265 1.00 92.00 178 VAL A C 1
ATOM 1382 O O . VAL A 1 178 ? 3.032 13.134 11.943 1.00 92.00 178 VAL A O 1
ATOM 1385 N N . ARG A 1 179 ? 1.362 12.660 13.348 1.00 94.62 179 ARG A N 1
ATOM 1386 C CA . ARG A 1 179 ? 2.203 11.827 14.213 1.00 94.62 179 ARG A CA 1
ATOM 1387 C C . ARG A 1 179 ? 2.172 10.383 13.751 1.00 94.62 179 ARG A C 1
ATOM 1389 O O . ARG A 1 179 ? 1.167 9.697 13.923 1.00 94.62 179 ARG A O 1
ATOM 1396 N N . TRP A 1 180 ? 3.276 9.893 13.208 1.00 95.31 180 TRP A N 1
ATOM 1397 C CA . TRP A 1 180 ? 3.414 8.499 12.800 1.00 95.31 180 TRP A CA 1
ATOM 1398 C C . TRP A 1 180 ? 3.732 7.633 14.016 1.00 95.31 180 TRP A C 1
ATOM 1400 O O . TRP A 1 180 ? 4.778 7.763 14.646 1.00 95.31 180 TRP A O 1
ATOM 1410 N N . VAL A 1 181 ? 2.795 6.763 14.393 1.00 95.50 181 VAL A N 1
ATOM 1411 C CA . VAL A 1 181 ? 2.842 6.067 15.690 1.00 95.50 181 VAL A CA 1
ATOM 1412 C C . VAL A 1 181 ? 3.170 4.587 15.582 1.00 95.50 181 VAL A C 1
ATOM 1414 O O . VAL A 1 181 ? 3.589 4.001 16.571 1.00 95.50 181 VAL A O 1
ATOM 1417 N N . HIS A 1 182 ? 3.010 3.964 14.412 1.00 93.75 182 HIS A N 1
ATOM 1418 C CA . HIS A 1 182 ? 3.360 2.554 14.245 1.00 93.75 182 HIS A CA 1
ATOM 1419 C C . HIS A 1 182 ? 3.763 2.205 12.821 1.00 93.75 182 HIS A C 1
ATOM 1421 O O . HIS A 1 182 ? 2.946 2.278 11.897 1.00 93.75 182 HIS A O 1
ATOM 1427 N N . GLU A 1 183 ? 5.008 1.761 12.675 1.00 91.31 183 GLU A N 1
ATOM 1428 C CA . GLU A 1 183 ? 5.523 1.211 11.433 1.00 91.31 183 GLU A CA 1
ATOM 1429 C C . GLU A 1 183 ? 5.036 -0.233 11.260 1.00 91.31 183 GLU A C 1
ATOM 1431 O O . GLU A 1 183 ? 5.206 -1.085 12.132 1.00 91.31 183 GLU A O 1
ATOM 1436 N N . SER A 1 184 ? 4.401 -0.525 10.125 1.00 89.06 184 SER A N 1
ATOM 1437 C CA . SER A 1 184 ? 3.869 -1.856 9.833 1.00 89.06 184 SER A CA 1
ATOM 1438 C C . SER A 1 184 ? 3.800 -2.095 8.331 1.00 89.06 184 SER A C 1
ATOM 1440 O O . SER A 1 184 ? 3.340 -1.241 7.578 1.00 89.06 184 SER A O 1
ATOM 1442 N N . GLU A 1 185 ? 4.149 -3.304 7.882 1.00 85.62 185 GLU A N 1
ATOM 1443 C CA . GLU A 1 185 ? 4.053 -3.679 6.462 1.00 85.62 185 GLU A CA 1
ATOM 1444 C C . GLU A 1 185 ? 2.612 -3.701 5.928 1.00 85.62 185 GLU A C 1
ATOM 1446 O O . GLU A 1 185 ? 2.387 -3.669 4.716 1.00 85.62 185 GLU A O 1
ATOM 1451 N N . ARG A 1 186 ? 1.621 -3.816 6.823 1.00 87.69 186 ARG A N 1
ATOM 1452 C CA . ARG A 1 186 ? 0.209 -3.998 6.451 1.00 87.69 186 ARG A CA 1
ATOM 1453 C C . ARG A 1 186 ? -0.704 -2.892 6.940 1.00 87.69 186 ARG A C 1
ATOM 1455 O O . ARG A 1 186 ? -1.730 -2.639 6.303 1.00 87.69 186 ARG A O 1
ATOM 1462 N N . ARG A 1 187 ? -0.406 -2.324 8.107 1.00 90.44 187 ARG A N 1
ATOM 1463 C CA . ARG A 1 187 ? -1.260 -1.338 8.777 1.00 90.44 187 ARG A CA 1
ATOM 1464 C C . ARG A 1 187 ? -0.424 -0.257 9.458 1.00 90.44 187 ARG A C 1
ATOM 1466 O O . ARG A 1 187 ? -0.462 -0.174 10.684 1.00 90.44 187 ARG A O 1
ATOM 1473 N N . PRO A 1 188 ? 0.347 0.538 8.699 1.00 94.94 188 PRO A N 1
ATOM 1474 C CA . PRO A 1 188 ? 0.962 1.715 9.282 1.00 94.94 188 PRO A CA 1
ATOM 1475 C C . PRO A 1 188 ? -0.102 2.590 9.945 1.00 94.94 188 PRO A C 1
ATOM 1477 O O . PRO A 1 188 ? -1.220 2.713 9.427 1.00 94.94 188 PRO A O 1
ATOM 1480 N N . MET A 1 189 ? 0.234 3.170 11.093 1.00 96.50 189 MET A N 1
ATOM 1481 C CA . MET A 1 189 ? -0.696 3.990 11.862 1.00 96.50 189 MET A CA 1
ATOM 1482 C C . MET A 1 189 ? -0.160 5.394 12.071 1.00 96.50 189 MET A C 1
ATOM 1484 O O . MET A 1 189 ? 1.024 5.584 12.354 1.00 96.50 189 MET A O 1
ATOM 1488 N N . ALA A 1 190 ? -1.070 6.355 11.989 1.00 96.88 190 ALA A N 1
ATOM 1489 C CA . ALA A 1 190 ? -0.797 7.750 12.259 1.00 96.88 190 ALA A CA 1
ATOM 1490 C C . ALA A 1 190 ? -1.927 8.374 13.081 1.00 96.88 190 ALA A C 1
ATOM 1492 O O . ALA A 1 190 ? -3.097 8.027 12.898 1.00 96.88 190 ALA A O 1
ATOM 1493 N N . VAL A 1 191 ? -1.583 9.294 13.976 1.00 97.12 191 VAL A N 1
ATOM 1494 C CA . VAL A 1 191 ? -2.544 10.154 14.661 1.00 97.12 191 VAL A CA 1
ATOM 1495 C C . VAL A 1 191 ? -2.661 11.461 13.890 1.00 97.12 191 VAL A C 1
ATOM 1497 O O . VAL A 1 191 ? -1.666 12.142 13.643 1.00 97.12 191 VAL A O 1
ATOM 1500 N N . LEU A 1 192 ? -3.890 11.774 13.494 1.00 96.44 192 LEU A N 1
ATOM 1501 C CA . LEU A 1 192 ? -4.249 12.972 12.747 1.00 96.44 192 LEU A CA 1
ATOM 1502 C C . LEU A 1 192 ? -4.661 14.091 13.703 1.00 96.44 192 LEU A C 1
ATOM 1504 O O . LEU A 1 192 ? -5.254 13.825 14.753 1.00 96.44 192 LEU A O 1
ATOM 1508 N N . ASN A 1 193 ? -4.407 15.335 13.305 1.00 93.88 193 ASN A N 1
ATOM 1509 C CA . ASN A 1 193 ? -4.810 16.507 14.087 1.00 93.88 193 ASN A CA 1
ATOM 1510 C C . ASN A 1 193 ? -6.306 16.800 13.914 1.00 93.88 193 ASN A C 1
ATOM 1512 O O . ASN A 1 193 ? -6.980 17.225 14.851 1.00 93.88 193 ASN A O 1
ATOM 1516 N N . GLU A 1 194 ? -6.845 16.500 12.730 1.00 93.31 194 GLU A N 1
ATOM 1517 C CA . GLU A 1 194 ? -8.241 16.753 12.370 1.00 93.31 194 GLU A CA 1
ATOM 1518 C C . GLU A 1 194 ? -8.864 15.578 11.595 1.00 93.31 194 GLU A C 1
ATOM 1520 O O . GLU A 1 194 ? -8.212 14.577 11.277 1.00 93.31 194 GLU A O 1
ATOM 1525 N N . GLU A 1 195 ? -10.159 15.674 11.293 1.00 93.06 195 GLU A N 1
ATOM 1526 C CA . GLU A 1 195 ? -10.830 14.720 10.409 1.00 93.06 195 GLU A CA 1
ATOM 1527 C C . GLU A 1 195 ? -10.410 14.983 8.957 1.00 93.06 195 GLU A C 1
ATOM 1529 O O . GLU A 1 195 ? -10.381 16.128 8.511 1.00 93.06 195 GLU A O 1
ATOM 1534 N N . LEU A 1 196 ? -10.093 13.932 8.196 1.00 92.75 196 LEU A N 1
ATOM 1535 C CA . LEU A 1 196 ? -9.710 14.103 6.793 1.00 92.75 196 LEU A CA 1
ATOM 1536 C C . LEU A 1 196 ? -10.901 14.582 5.967 1.00 92.75 196 LEU A C 1
ATOM 1538 O O . LEU A 1 196 ? -11.920 13.884 5.886 1.00 92.75 196 LEU A O 1
ATOM 1542 N N . GLY A 1 197 ? -10.727 15.717 5.291 1.00 88.62 197 GLY A N 1
ATOM 1543 C CA . GLY A 1 197 ? -11.700 16.247 4.347 1.00 88.62 197 GLY A CA 1
ATOM 1544 C C . GLY A 1 197 ? -12.056 15.241 3.246 1.00 88.62 197 GLY A C 1
ATOM 1545 O O . GLY A 1 197 ? -11.243 14.422 2.822 1.00 88.62 197 GLY A O 1
ATOM 1546 N N . VAL A 1 198 ? -13.291 15.316 2.746 1.00 85.12 198 VAL A N 1
ATOM 1547 C CA . VAL A 1 198 ? -13.810 14.389 1.718 1.00 85.12 198 VAL A CA 1
ATOM 1548 C C . VAL A 1 198 ? -13.004 14.449 0.413 1.00 85.12 198 VAL A C 1
ATOM 1550 O O . VAL A 1 198 ? -12.947 13.465 -0.319 1.00 85.12 198 VAL A O 1
ATOM 1553 N N . HIS A 1 199 ? -12.381 15.593 0.131 1.00 85.38 199 HIS A N 1
ATOM 1554 C CA . HIS A 1 199 ? -11.667 15.863 -1.116 1.00 85.38 199 HIS A CA 1
ATOM 1555 C C . HIS A 1 199 ? -10.143 15.927 -0.959 1.00 85.38 199 HIS A C 1
ATOM 1557 O O . HIS A 1 199 ? -9.468 16.270 -1.925 1.00 85.38 199 HIS A O 1
ATOM 1563 N N . CYS A 1 200 ? -9.593 15.631 0.225 1.00 89.69 200 CYS A N 1
ATOM 1564 C CA . CYS A 1 200 ? -8.143 15.641 0.397 1.00 89.69 200 CYS A CA 1
ATOM 1565 C C . CYS A 1 200 ? -7.523 14.382 -0.229 1.00 89.69 200 CYS A C 1
ATOM 1567 O O . CYS A 1 200 ? -8.083 13.285 -0.143 1.00 89.69 200 CYS A O 1
ATOM 1569 N N . THR A 1 201 ? -6.364 14.526 -0.872 1.00 89.31 201 THR A N 1
ATOM 1570 C CA . THR A 1 201 ? -5.708 13.437 -1.617 1.00 89.31 201 THR A CA 1
ATOM 1571 C C . THR A 1 201 ? -5.376 12.255 -0.707 1.00 89.31 201 THR A C 1
ATOM 1573 O O . THR A 1 201 ? -5.538 11.092 -1.081 1.00 89.31 201 THR A O 1
ATOM 1576 N N . SER A 1 202 ? -4.981 12.541 0.534 1.00 93.62 202 SER A N 1
ATOM 1577 C CA . SER A 1 202 ? -4.579 11.530 1.515 1.00 93.62 202 SER A CA 1
ATOM 1578 C C . SER A 1 202 ? -5.720 10.619 1.946 1.00 93.62 202 SER A C 1
ATOM 1580 O O . SER A 1 202 ? -5.481 9.459 2.282 1.00 93.62 202 SER A O 1
ATOM 1582 N N . ARG A 1 203 ? -6.972 11.079 1.827 1.00 93.06 203 ARG A N 1
ATOM 1583 C CA . ARG A 1 203 ? -8.173 10.301 2.147 1.00 93.06 203 ARG A CA 1
ATOM 1584 C C . ARG A 1 203 ? -8.223 8.965 1.408 1.00 93.06 203 ARG A C 1
ATOM 1586 O O . ARG A 1 203 ? -8.599 7.955 2.004 1.00 93.06 203 ARG A O 1
ATOM 1593 N N . ALA A 1 204 ? -7.835 8.944 0.132 1.00 93.25 204 ALA A N 1
ATOM 1594 C CA . ALA A 1 204 ? -7.824 7.730 -0.684 1.00 93.25 204 ALA A CA 1
ATOM 1595 C C . ALA A 1 204 ? -6.817 6.688 -0.169 1.00 93.25 204 ALA A C 1
ATOM 1597 O O . ALA A 1 204 ? -7.050 5.477 -0.252 1.00 93.25 204 ALA A O 1
ATOM 1598 N N . PHE A 1 205 ? -5.725 7.166 0.422 1.00 95.69 205 PHE A N 1
ATOM 1599 C CA . PHE A 1 205 ? -4.657 6.360 1.000 1.00 95.69 205 PHE A CA 1
ATOM 1600 C C . PHE A 1 205 ? -4.866 6.088 2.495 1.00 95.69 205 PHE A C 1
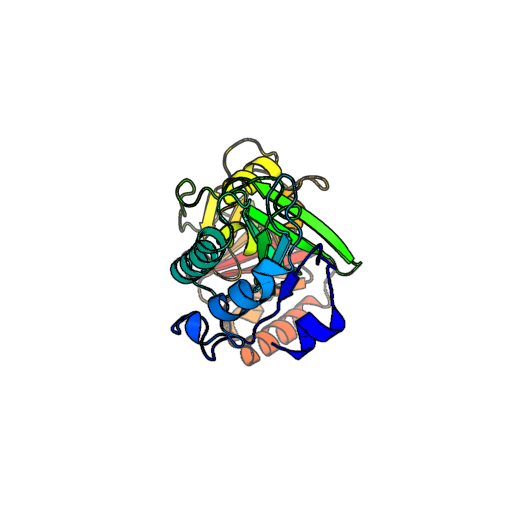ATOM 1602 O O . PHE A 1 205 ? -4.036 5.440 3.126 1.00 95.69 205 PHE A O 1
ATOM 1609 N N . THR A 1 206 ? -5.999 6.496 3.069 1.00 95.12 206 THR A N 1
ATOM 1610 C CA . THR A 1 206 ? -6.405 6.143 4.432 1.00 95.12 206 THR A CA 1
ATOM 1611 C C . THR A 1 206 ? -7.441 5.024 4.389 1.00 95.12 206 THR A C 1
ATOM 1613 O O . THR A 1 206 ? -8.605 5.220 4.044 1.00 95.12 206 THR A O 1
ATOM 1616 N N . SER A 1 207 ? -7.049 3.812 4.783 1.00 92.19 207 SER A N 1
ATOM 1617 C CA . SER A 1 207 ? -7.947 2.647 4.754 1.00 92.19 207 SER A CA 1
ATOM 1618 C C . SER A 1 207 ? -9.137 2.801 5.706 1.00 92.19 207 SER A C 1
ATOM 1620 O O . SER A 1 207 ? -10.256 2.374 5.405 1.00 92.19 207 SER A O 1
ATOM 1622 N N . VAL A 1 208 ? -8.885 3.374 6.882 1.00 93.94 208 VAL A N 1
ATOM 1623 C CA . VAL A 1 208 ? -9.893 3.751 7.874 1.00 93.94 208 VAL A CA 1
ATOM 1624 C C . VAL A 1 208 ? -9.269 4.748 8.844 1.00 93.94 208 VAL A C 1
ATOM 1626 O O . VAL A 1 208 ? -8.092 4.628 9.152 1.00 93.94 208 VAL A O 1
ATOM 1629 N N . HIS A 1 209 ? -10.046 5.696 9.350 1.00 95.81 209 HIS A N 1
ATOM 1630 C CA . HIS A 1 209 ? -9.679 6.466 10.534 1.00 95.81 209 HIS A CA 1
ATOM 1631 C C . HIS A 1 209 ? -10.899 6.651 11.431 1.00 95.81 209 HIS A C 1
ATOM 1633 O O . HIS A 1 209 ? -12.045 6.390 11.039 1.00 95.81 209 HIS A O 1
ATOM 1639 N N . GLY A 1 210 ? -10.647 7.043 12.669 1.00 97.12 210 GLY A N 1
ATOM 1640 C CA . GLY A 1 210 ? -11.697 7.250 13.644 1.00 97.12 210 GLY A CA 1
ATOM 1641 C C . GLY A 1 210 ? -11.175 7.719 14.984 1.00 97.12 210 GLY A C 1
ATOM 1642 O O . GLY A 1 210 ? -9.977 7.698 15.245 1.00 97.12 210 GLY A O 1
ATOM 1643 N N . ARG A 1 211 ? -12.110 8.123 15.838 1.00 97.94 211 ARG A N 1
ATOM 1644 C CA . ARG A 1 211 ? -11.810 8.654 17.162 1.00 97.94 211 ARG A CA 1
ATOM 1645 C C . ARG A 1 211 ? -11.613 7.517 18.157 1.00 97.94 211 ARG A C 1
ATOM 1647 O O . ARG A 1 211 ? -12.518 6.686 18.308 1.00 97.94 211 ARG A O 1
ATOM 1654 N N . VAL A 1 212 ? -10.478 7.500 18.845 1.00 98.06 212 VAL A N 1
ATOM 1655 C CA . VAL A 1 212 ? -10.161 6.523 19.894 1.00 98.06 212 VAL A CA 1
ATOM 1656 C C . VAL A 1 212 ? -11.181 6.642 21.026 1.00 98.06 212 VAL A C 1
ATOM 1658 O O . VAL A 1 212 ? -11.423 7.735 21.535 1.00 98.06 212 VAL A O 1
ATOM 1661 N N . GLN A 1 213 ? -11.809 5.526 21.391 1.00 97.81 213 GLN A N 1
ATOM 1662 C CA . GLN A 1 213 ? -12.826 5.454 22.446 1.00 97.81 213 GLN A CA 1
ATOM 1663 C C . GLN A 1 213 ? -12.287 4.816 23.724 1.00 97.81 213 GLN A C 1
ATOM 1665 O O . GLN A 1 213 ? -12.589 5.287 24.819 1.00 97.81 213 GLN A O 1
ATOM 1670 N N . GLU A 1 214 ? -11.503 3.745 23.588 1.00 97.12 214 GLU A N 1
ATOM 1671 C CA . GLU A 1 214 ? -10.994 2.978 24.723 1.00 97.12 214 GLU A CA 1
ATOM 1672 C C . GLU A 1 214 ? -9.699 2.242 24.362 1.00 97.12 214 GLU A C 1
ATOM 1674 O O . GLU A 1 214 ? -9.570 1.703 23.259 1.00 97.12 214 GLU A O 1
ATOM 1679 N N . LEU A 1 215 ? -8.772 2.189 25.324 1.00 95.38 215 LEU A N 1
ATOM 1680 C CA . LEU A 1 215 ? -7.622 1.285 25.327 1.00 95.38 215 LEU A CA 1
ATOM 1681 C C . LEU A 1 215 ? -7.953 0.068 26.198 1.00 95.38 215 LEU A C 1
ATOM 1683 O O . LEU A 1 215 ? -8.199 0.194 27.399 1.00 95.38 215 LEU A O 1
ATOM 1687 N N . ILE A 1 216 ? -7.956 -1.114 25.594 1.00 94.00 216 ILE A N 1
ATOM 1688 C CA . ILE A 1 216 ? -8.305 -2.384 26.231 1.00 94.00 216 ILE A CA 1
ATOM 1689 C C . ILE A 1 216 ? -7.014 -3.170 26.446 1.00 94.00 216 ILE A C 1
ATOM 1691 O O . ILE A 1 216 ? -6.349 -3.539 25.485 1.00 94.00 216 ILE A O 1
ATOM 1695 N N . LYS A 1 217 ? -6.654 -3.449 27.701 1.00 91.50 217 LYS A N 1
ATOM 1696 C CA . LYS A 1 217 ? -5.425 -4.192 28.016 1.00 91.50 217 LYS A CA 1
ATOM 1697 C C . LYS A 1 217 ? -5.492 -5.643 27.539 1.00 91.50 217 LYS A C 1
ATOM 1699 O O . LYS A 1 217 ? -6.506 -6.310 27.747 1.00 91.50 217 LYS A O 1
ATOM 1704 N N . GLY A 1 218 ? -4.372 -6.142 27.023 1.00 87.69 218 GLY A N 1
ATOM 1705 C CA . GLY A 1 218 ? -4.215 -7.509 26.535 1.00 87.69 218 GLY A CA 1
ATOM 1706 C C . GLY A 1 218 ? -4.251 -7.609 25.012 1.00 87.69 218 GLY A C 1
ATOM 1707 O O . GLY A 1 218 ? -4.244 -6.606 24.303 1.00 87.69 218 GLY A O 1
ATOM 1708 N N . SER A 1 219 ? -4.281 -8.844 24.518 1.00 89.06 219 SER A N 1
ATOM 1709 C CA . SER A 1 219 ? -4.306 -9.169 23.093 1.00 89.06 219 SER A CA 1
ATOM 1710 C C . SER A 1 219 ? -5.644 -9.780 22.681 1.00 89.06 219 SER A C 1
ATOM 1712 O O . SER A 1 219 ? -6.477 -10.149 23.512 1.00 89.06 219 SER A O 1
ATOM 1714 N N . LEU A 1 220 ? -5.874 -9.861 21.371 1.00 89.50 220 LEU A N 1
ATOM 1715 C CA . LEU A 1 220 ? -7.136 -10.346 20.837 1.00 89.50 220 LEU A CA 1
ATOM 1716 C C . LEU A 1 220 ? -7.292 -11.868 21.004 1.00 89.50 220 LEU A C 1
ATOM 1718 O O . LEU A 1 220 ? -6.675 -12.650 20.280 1.00 89.50 220 LEU A O 1
ATOM 1722 N N . ASP A 1 221 ? -8.195 -12.279 21.894 1.00 90.00 221 ASP A N 1
ATOM 1723 C CA . ASP A 1 221 ? -8.576 -13.675 22.115 1.00 90.00 221 ASP A CA 1
ATOM 1724 C C . ASP A 1 221 ? -10.099 -13.863 22.307 1.00 90.00 221 ASP A C 1
ATOM 1726 O O . ASP A 1 221 ? -10.890 -12.922 22.221 1.00 90.00 221 ASP A O 1
ATOM 1730 N N . LEU A 1 222 ? -10.538 -15.108 22.534 1.00 88.94 222 LEU A N 1
ATOM 1731 C CA . LEU A 1 222 ? -11.956 -15.429 22.753 1.00 88.94 222 LEU A CA 1
ATOM 1732 C C . LEU A 1 222 ? -12.492 -14.990 24.125 1.00 88.94 222 LEU A C 1
ATOM 1734 O O . LEU A 1 222 ? -13.710 -14.887 24.277 1.00 88.94 222 LEU A O 1
ATOM 1738 N N . MET A 1 223 ? -11.626 -14.775 25.117 1.00 88.81 223 MET A N 1
ATOM 1739 C CA . MET A 1 223 ? -12.025 -14.392 26.473 1.00 88.81 223 MET A CA 1
ATOM 1740 C C . MET A 1 223 ? -12.422 -12.919 26.542 1.00 88.81 223 MET A C 1
ATOM 1742 O O . MET A 1 223 ? -13.339 -12.570 27.284 1.00 88.81 223 MET A O 1
ATOM 1746 N N . ILE A 1 224 ? -11.789 -12.065 25.735 1.00 90.00 224 ILE A N 1
ATOM 1747 C CA . ILE A 1 224 ? -12.078 -10.627 25.724 1.00 90.00 224 ILE A CA 1
ATOM 1748 C C . ILE A 1 224 ? -13.292 -10.236 24.868 1.00 90.00 224 ILE A C 1
ATOM 1750 O O . ILE A 1 224 ? -13.676 -9.072 24.845 1.00 90.00 224 ILE A O 1
ATOM 1754 N N . VAL A 1 225 ? -13.918 -11.167 24.137 1.00 92.44 225 VAL A N 1
ATOM 1755 C CA . VAL A 1 225 ? -14.986 -10.820 23.175 1.00 92.44 225 VAL A CA 1
ATOM 1756 C C . VAL A 1 225 ? -16.198 -10.193 23.860 1.00 92.44 225 VAL A C 1
ATOM 1758 O O . VAL A 1 225 ? -16.747 -9.214 23.358 1.00 92.44 225 VAL A O 1
ATOM 1761 N N . ASP A 1 226 ? -16.609 -10.721 25.012 1.00 91.75 226 ASP A N 1
ATOM 1762 C CA . ASP A 1 226 ? -17.796 -10.224 25.714 1.00 91.75 226 ASP A CA 1
ATOM 1763 C C . ASP A 1 226 ? -17.534 -8.841 26.347 1.00 91.75 226 ASP A C 1
ATOM 1765 O O . ASP A 1 226 ? -18.408 -7.965 26.331 1.00 91.75 226 ASP A O 1
ATOM 1769 N N . SER A 1 227 ? -16.316 -8.601 26.856 1.00 92.38 227 SER A N 1
ATOM 1770 C CA . SER A 1 227 ? -15.914 -7.283 27.367 1.00 92.38 227 SER A CA 1
ATOM 1771 C C . SER A 1 227 ? -15.764 -6.265 26.235 1.00 92.38 227 SER A C 1
ATOM 1773 O O . SER A 1 227 ? -16.256 -5.144 26.367 1.00 92.38 227 SER A O 1
ATOM 1775 N N . LEU A 1 228 ? -15.190 -6.667 25.097 1.00 94.31 228 LEU A N 1
ATOM 1776 C CA . LEU A 1 228 ? -15.115 -5.862 23.879 1.00 94.31 228 LEU A CA 1
ATOM 1777 C C . LEU A 1 228 ? -16.509 -5.495 23.359 1.00 94.31 228 LEU A C 1
ATOM 1779 O O . LEU A 1 228 ? -16.746 -4.340 23.019 1.00 94.31 228 LEU A O 1
ATOM 1783 N N . ALA A 1 229 ? -17.451 -6.440 23.323 1.00 94.06 229 ALA A N 1
ATOM 1784 C CA . ALA A 1 229 ? -18.822 -6.163 22.898 1.00 94.06 229 ALA A CA 1
ATOM 1785 C C . ALA A 1 229 ? -19.514 -5.175 23.851 1.00 94.06 229 ALA A C 1
ATOM 1787 O O . ALA A 1 229 ? -20.173 -4.237 23.406 1.00 94.06 229 ALA A O 1
ATOM 1788 N N . SER A 1 230 ? -19.302 -5.335 25.160 1.00 94.12 230 SER A N 1
ATOM 1789 C CA . SER A 1 230 ? -19.821 -4.415 26.180 1.00 94.12 230 SER A CA 1
ATOM 1790 C C . SER A 1 230 ? -19.232 -3.007 26.040 1.00 94.12 230 SER A C 1
ATOM 1792 O O . SER A 1 230 ? -19.946 -2.015 26.183 1.00 94.12 230 SER A O 1
ATOM 1794 N N . SER A 1 231 ? -17.933 -2.907 25.747 1.00 95.00 231 SER A N 1
ATOM 1795 C CA . SER A 1 231 ? -17.263 -1.649 25.410 1.00 95.00 231 SER A CA 1
ATOM 1796 C C . SER A 1 231 ? -17.876 -1.024 24.153 1.00 95.00 231 SER A C 1
ATOM 1798 O O . SER A 1 231 ? -18.373 0.099 24.200 1.00 95.00 231 SER A O 1
ATOM 1800 N N . ALA A 1 232 ? -17.973 -1.782 23.062 1.00 95.31 232 ALA A N 1
ATOM 1801 C CA . ALA A 1 232 ? -18.562 -1.327 21.808 1.00 95.31 232 ALA A CA 1
ATOM 1802 C C . ALA A 1 232 ? -19.991 -0.784 21.991 1.00 95.31 232 ALA A C 1
ATOM 1804 O O . ALA A 1 232 ? -20.285 0.323 21.542 1.00 95.31 232 ALA A O 1
ATOM 1805 N N . MET A 1 233 ? -20.854 -1.498 22.722 1.00 94.62 233 MET A N 1
ATOM 1806 C CA . MET A 1 233 ? -22.216 -1.045 23.033 1.00 94.62 233 MET A CA 1
ATOM 1807 C C . MET A 1 233 ? -22.232 0.257 23.841 1.00 94.62 233 MET A C 1
ATOM 1809 O O . MET A 1 233 ? -23.037 1.143 23.560 1.00 94.62 233 MET A O 1
ATOM 1813 N N . ARG A 1 234 ? -21.325 0.405 24.816 1.00 95.25 234 ARG A N 1
ATOM 1814 C CA . ARG A 1 234 ? -21.191 1.622 25.636 1.00 95.25 234 ARG A CA 1
ATOM 1815 C C . ARG A 1 234 ? -20.892 2.858 24.789 1.00 95.25 234 ARG A C 1
ATOM 1817 O O . ARG A 1 234 ? -21.411 3.929 25.085 1.00 95.25 234 ARG A O 1
ATOM 1824 N N . TYR A 1 235 ? -20.099 2.697 23.733 1.00 95.00 235 TYR A N 1
ATOM 1825 C CA . TYR A 1 235 ? -19.763 3.764 22.786 1.00 95.00 235 TYR A CA 1
ATOM 1826 C C . TYR A 1 235 ? -20.721 3.841 21.584 1.00 95.00 235 TYR A C 1
ATOM 1828 O O . TYR A 1 235 ? -20.451 4.559 20.618 1.00 95.00 235 TYR A O 1
ATOM 1836 N N . GLY A 1 236 ? -21.853 3.127 21.636 1.00 93.88 236 GLY A N 1
ATOM 1837 C CA . GLY A 1 236 ? -22.890 3.167 20.605 1.00 93.88 236 GLY A CA 1
ATOM 1838 C C . GLY A 1 236 ? -22.466 2.539 19.278 1.00 93.88 236 GLY A C 1
ATOM 1839 O O . GLY A 1 236 ? -22.899 2.992 18.218 1.00 93.88 236 GLY A O 1
ATOM 1840 N N . LEU A 1 237 ? -21.590 1.532 19.311 1.00 95.69 237 LEU A N 1
ATOM 1841 C CA . LEU A 1 237 ? -21.140 0.808 18.128 1.00 95.69 237 LEU A CA 1
ATOM 1842 C C . LEU A 1 237 ? -22.012 -0.432 17.898 1.00 95.69 237 LEU A C 1
ATOM 1844 O O . LEU A 1 237 ? -22.164 -1.273 18.783 1.00 95.69 237 LEU A O 1
ATOM 1848 N N . SER A 1 238 ? -22.537 -0.567 16.683 1.00 93.88 238 SER A N 1
ATOM 1849 C CA . SER A 1 238 ? -23.301 -1.740 16.223 1.00 93.88 238 SER A CA 1
ATOM 1850 C C . SER A 1 238 ? -22.442 -2.740 15.452 1.00 93.88 238 SER A C 1
ATOM 1852 O O . SER A 1 238 ? -22.844 -3.873 15.201 1.00 93.88 238 SER A O 1
ATOM 1854 N N . LYS A 1 239 ? -21.242 -2.327 15.034 1.00 95.00 239 LYS A N 1
ATOM 1855 C CA . LYS A 1 239 ? -20.315 -3.179 14.291 1.00 95.00 239 LYS A CA 1
ATOM 1856 C C . LYS A 1 239 ? -18.881 -2.742 14.507 1.00 95.00 239 LYS A C 1
ATOM 1858 O O . LYS A 1 239 ? -18.577 -1.560 14.367 1.00 95.00 239 LYS A O 1
ATOM 1863 N N . VAL A 1 240 ? -17.982 -3.694 14.738 1.00 95.94 240 VAL A N 1
ATOM 1864 C CA . VAL A 1 240 ? -16.551 -3.426 14.926 1.00 95.94 240 VAL A CA 1
ATOM 1865 C C . VAL A 1 240 ? -15.736 -4.225 13.913 1.00 95.94 240 VAL A C 1
ATOM 1867 O O . VAL A 1 240 ? -15.799 -5.450 13.864 1.00 95.94 240 VAL A O 1
ATOM 1870 N N . GLN A 1 241 ? -14.958 -3.533 13.079 1.00 94.56 241 GLN A N 1
ATOM 1871 C CA . GLN A 1 241 ? -14.010 -4.178 12.172 1.00 94.56 241 GLN A CA 1
ATOM 1872 C C . GLN A 1 241 ? -12.729 -4.559 12.914 1.00 94.56 241 GLN A C 1
ATOM 1874 O O . GLN A 1 241 ? -11.985 -3.686 13.351 1.00 94.56 241 GLN A O 1
ATOM 1879 N N . ILE A 1 242 ? -12.424 -5.851 12.983 1.00 93.88 242 ILE A N 1
ATOM 1880 C CA . ILE A 1 242 ? -11.195 -6.343 13.609 1.00 93.88 242 ILE A CA 1
ATOM 1881 C C . ILE A 1 242 ? -10.013 -6.215 12.642 1.00 93.88 242 ILE A C 1
ATOM 1883 O O . ILE A 1 242 ? -9.993 -6.847 11.579 1.00 93.88 242 ILE A O 1
ATOM 1887 N N . ARG A 1 243 ? -9.020 -5.404 13.014 1.00 91.44 243 ARG A N 1
ATOM 1888 C CA . ARG A 1 243 ? -7.783 -5.155 12.259 1.00 91.44 243 ARG A CA 1
ATOM 1889 C C . ARG A 1 243 ? -6.520 -5.613 13.004 1.00 91.44 243 ARG A C 1
ATOM 1891 O O . ARG A 1 243 ? -5.431 -5.375 12.496 1.00 91.44 243 ARG A O 1
ATOM 1898 N N . CYS A 1 244 ? -6.668 -6.321 14.115 1.00 88.94 244 CYS A N 1
ATOM 1899 C CA . CYS A 1 244 ? -5.570 -6.859 14.915 1.00 88.94 244 CYS A CA 1
ATOM 1900 C C . CYS A 1 244 ? -4.845 -8.043 14.250 1.00 88.94 244 CYS A C 1
ATOM 1902 O O . CYS A 1 244 ? -5.409 -8.733 13.388 1.00 88.94 244 CYS A O 1
ATOM 1904 N N . ALA A 1 245 ? -3.616 -8.302 14.685 1.00 83.00 245 ALA A N 1
ATOM 1905 C CA . ALA A 1 245 ? -2.870 -9.519 14.417 1.00 83.00 245 ALA A CA 1
ATOM 1906 C C . ALA A 1 245 ? -3.529 -10.694 15.151 1.00 83.00 245 ALA A C 1
ATOM 1908 O O . ALA A 1 245 ? -3.633 -10.727 16.373 1.00 83.00 245 ALA A O 1
ATOM 1909 N N . CYS A 1 246 ? -4.030 -11.660 14.388 1.00 84.38 246 CYS A N 1
ATOM 1910 C CA . CYS A 1 246 ? -4.746 -12.809 14.924 1.00 84.38 246 CYS A CA 1
ATOM 1911 C C . CYS A 1 246 ? -4.640 -13.975 13.941 1.00 84.38 246 CYS A C 1
ATOM 1913 O O . CYS A 1 246 ? -4.603 -13.762 12.724 1.00 84.38 246 CYS A O 1
ATOM 1915 N N . ASP A 1 247 ? -4.605 -15.199 14.465 1.00 86.56 247 ASP A N 1
ATOM 1916 C CA . ASP A 1 247 ? -4.713 -16.405 13.648 1.00 86.56 247 ASP A CA 1
ATOM 1917 C C . ASP A 1 247 ? -6.029 -16.389 12.833 1.00 86.56 247 ASP A C 1
ATOM 1919 O O . ASP A 1 247 ? -7.066 -15.997 13.377 1.00 86.56 247 ASP A O 1
ATOM 1923 N N . PRO A 1 248 ? -6.041 -16.793 11.546 1.00 86.62 248 PRO A N 1
ATOM 1924 C CA . PRO A 1 248 ? -7.242 -16.721 10.710 1.00 86.62 248 PRO A CA 1
ATOM 1925 C C . PRO A 1 248 ? -8.461 -17.486 11.252 1.00 86.62 248 PRO A C 1
ATOM 1927 O O . PRO A 1 248 ? -9.600 -17.021 11.102 1.00 86.62 248 PRO A O 1
ATOM 1930 N N . GLU A 1 249 ? -8.258 -18.643 11.889 1.00 89.06 249 GLU A N 1
ATOM 1931 C CA . GLU A 1 249 ? -9.361 -19.413 12.470 1.00 89.06 249 GLU A CA 1
ATOM 1932 C C . GLU A 1 249 ? -9.917 -18.719 13.713 1.00 89.06 249 GLU A C 1
ATOM 1934 O O . GLU A 1 249 ? -11.137 -18.648 13.906 1.00 89.06 249 GLU A O 1
ATOM 1939 N N . LEU A 1 250 ? -9.024 -18.187 14.551 1.00 89.56 250 LEU A N 1
ATOM 1940 C CA . LEU A 1 250 ? -9.394 -17.426 15.740 1.00 89.56 250 LEU A CA 1
ATOM 1941 C C . LEU A 1 250 ? -10.135 -16.138 15.361 1.00 89.56 250 LEU A C 1
ATOM 1943 O O . LEU A 1 250 ? -11.201 -15.859 15.913 1.00 89.56 250 LEU A O 1
ATOM 1947 N N . HIS A 1 251 ? -9.630 -15.410 14.363 1.00 89.94 251 HIS A N 1
ATOM 1948 C CA . HIS A 1 251 ? -10.232 -14.184 13.839 1.00 89.94 251 HIS A CA 1
ATOM 1949 C C . HIS A 1 251 ? -11.683 -14.416 13.408 1.00 89.94 251 HIS A C 1
ATOM 1951 O O . HIS A 1 251 ? -12.583 -13.696 13.840 1.00 89.94 251 HIS A O 1
ATOM 1957 N N . THR A 1 252 ? -11.935 -15.488 12.652 1.00 91.50 252 THR A N 1
ATOM 1958 C CA . THR A 1 252 ? -13.281 -15.837 12.171 1.00 91.50 252 THR A CA 1
ATOM 1959 C C . THR A 1 252 ? -14.253 -16.111 13.322 1.00 91.50 252 THR A C 1
ATOM 1961 O O . THR A 1 252 ? -15.395 -15.639 13.305 1.00 91.50 252 THR A O 1
ATOM 1964 N N . LYS A 1 253 ? -13.809 -16.846 14.349 1.00 93.88 253 LYS A N 1
ATOM 1965 C CA . LYS A 1 253 ? -14.621 -17.140 15.543 1.00 93.88 253 LYS A CA 1
ATOM 1966 C C . LYS A 1 253 ? -14.942 -15.867 16.329 1.00 93.88 253 LYS A C 1
ATOM 1968 O O . LYS A 1 253 ? -16.093 -15.673 16.717 1.00 93.88 253 LYS A O 1
ATOM 1973 N N . ILE A 1 254 ? -13.949 -14.997 16.524 1.00 93.56 254 ILE A N 1
ATOM 1974 C CA . ILE A 1 254 ? -14.103 -13.728 17.247 1.00 93.56 254 ILE A CA 1
ATOM 1975 C C . ILE A 1 254 ? -15.085 -12.808 16.525 1.00 93.56 254 ILE A C 1
ATOM 1977 O O . ILE A 1 254 ? -16.030 -12.330 17.147 1.00 93.56 254 ILE A O 1
ATOM 1981 N N . VAL A 1 255 ? -14.915 -12.611 15.214 1.00 93.06 255 VAL A 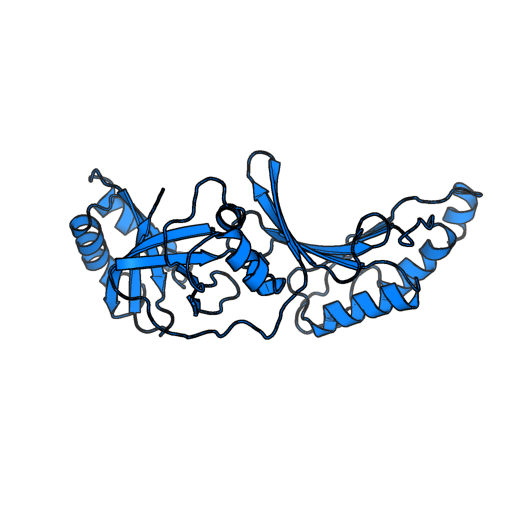N 1
ATOM 1982 C CA . VAL A 1 255 ? -15.806 -11.760 14.411 1.00 93.06 255 VAL A CA 1
ATOM 1983 C C . VAL A 1 255 ? -17.236 -12.289 14.439 1.00 93.06 255 VAL A C 1
ATOM 1985 O O . VAL A 1 255 ? -18.157 -11.520 14.679 1.00 93.06 255 VAL A O 1
ATOM 1988 N N . THR A 1 256 ? -17.428 -13.601 14.272 1.00 93.38 256 THR A N 1
ATOM 1989 C CA . THR A 1 256 ? -18.769 -14.210 14.273 1.00 93.38 256 THR A CA 1
ATOM 1990 C C . THR A 1 256 ? -19.472 -14.019 15.618 1.00 93.38 256 THR A C 1
ATOM 1992 O O . THR A 1 256 ? -20.649 -13.664 15.660 1.00 93.38 256 THR A O 1
ATOM 1995 N N . ARG A 1 257 ? -18.757 -14.229 16.731 1.00 94.06 257 ARG A N 1
ATOM 1996 C CA . ARG A 1 257 ? -19.313 -14.029 18.075 1.00 94.06 257 ARG A CA 1
ATOM 1997 C C . ARG A 1 257 ? -19.626 -12.557 18.332 1.00 94.06 257 ARG A C 1
ATOM 1999 O O . ARG A 1 257 ? -20.702 -12.257 18.838 1.00 94.06 257 ARG A O 1
ATOM 2006 N N . LEU A 1 258 ? -18.726 -11.652 17.955 1.00 94.12 258 LEU A N 1
ATOM 2007 C CA . LEU A 1 258 ? -18.918 -10.215 18.130 1.00 94.12 258 LEU A CA 1
ATOM 2008 C C . LEU A 1 258 ? -20.110 -9.700 17.308 1.00 94.12 258 LEU A C 1
ATOM 2010 O O . LEU A 1 258 ? -20.969 -9.015 17.856 1.00 94.12 258 LEU A O 1
ATOM 2014 N N . ASP A 1 259 ? -20.217 -10.099 16.038 1.00 93.25 259 ASP A N 1
ATOM 2015 C CA . ASP A 1 259 ? -21.354 -9.763 15.172 1.00 93.25 259 ASP A CA 1
ATOM 2016 C C . ASP A 1 259 ? -22.669 -10.354 15.712 1.00 93.25 259 ASP A C 1
ATOM 2018 O O . ASP A 1 259 ? -23.709 -9.706 15.628 1.00 93.25 259 ASP A O 1
ATOM 2022 N N . SER A 1 260 ? -22.650 -11.545 16.323 1.00 93.56 260 SER A N 1
ATOM 2023 C CA . SER A 1 260 ? -23.842 -12.122 16.963 1.00 93.56 260 SER A CA 1
ATOM 2024 C C . SER A 1 260 ? -24.312 -11.329 18.185 1.00 93.56 260 SER A C 1
ATOM 2026 O O . SER A 1 260 ? -25.511 -11.309 18.455 1.00 93.56 260 SER A O 1
ATOM 2028 N N . ILE A 1 261 ? -23.395 -10.723 18.944 1.00 93.19 261 ILE A N 1
ATOM 2029 C CA . ILE A 1 261 ? -23.727 -9.937 20.140 1.00 93.19 261 ILE A CA 1
ATOM 2030 C C . ILE A 1 261 ? -24.187 -8.527 19.740 1.00 93.19 261 ILE A C 1
ATOM 2032 O O . ILE A 1 261 ? -25.157 -8.014 20.294 1.00 93.19 261 ILE A O 1
ATOM 2036 N N . LEU A 1 262 ? -23.514 -7.911 18.764 1.00 92.69 262 LEU A N 1
ATOM 2037 C CA . LEU A 1 262 ? -23.810 -6.550 18.309 1.00 92.69 262 LEU A CA 1
ATOM 2038 C C . LEU A 1 262 ? -24.936 -6.479 17.265 1.00 92.69 262 LEU A C 1
ATOM 2040 O O . LEU A 1 262 ? -25.556 -5.437 17.111 1.00 92.69 262 LEU A O 1
ATOM 2044 N N . GLY A 1 263 ? -25.257 -7.564 16.557 1.00 83.50 263 GLY A N 1
ATOM 2045 C CA . GLY A 1 263 ? -26.199 -7.544 15.427 1.00 83.50 263 GLY A CA 1
ATOM 2046 C C . GLY A 1 263 ? -27.640 -7.137 15.764 1.00 83.50 263 GLY A C 1
ATOM 2047 O O . GLY A 1 263 ? -28.416 -6.854 14.856 1.00 83.50 263 GLY A O 1
ATOM 2048 N N . GLY A 1 264 ? -28.004 -7.099 17.049 1.00 76.88 264 GLY A N 1
ATOM 2049 C CA . GLY A 1 264 ? -29.297 -6.606 17.525 1.00 76.88 264 GLY A CA 1
ATOM 2050 C C . GLY A 1 264 ? -29.325 -5.120 17.901 1.00 76.88 264 GLY A C 1
ATOM 2051 O O . GLY A 1 264 ? -30.374 -4.649 18.334 1.00 76.88 264 GLY A O 1
ATOM 2052 N N . THR A 1 265 ? -28.209 -4.390 17.792 1.00 80.56 265 THR A N 1
ATOM 2053 C CA . THR A 1 265 ? -28.116 -2.984 18.212 1.00 80.56 265 THR A CA 1
ATOM 2054 C C . THR A 1 265 ? -28.072 -2.030 17.020 1.00 80.56 265 THR A C 1
ATOM 2056 O O . THR A 1 265 ? -27.385 -2.259 16.026 1.00 80.56 265 THR A O 1
ATOM 2059 N N . GLU A 1 266 ? -28.799 -0.916 17.121 1.00 84.12 266 GLU A N 1
ATOM 2060 C CA . GLU A 1 266 ? -28.581 0.235 16.244 1.00 84.12 266 GLU A CA 1
ATOM 2061 C C . GLU A 1 266 ? -27.390 1.044 16.760 1.00 84.12 266 GLU A C 1
ATOM 2063 O O . GLU A 1 266 ? -27.214 1.221 17.966 1.00 84.12 266 GLU A O 1
ATOM 2068 N N . GLY A 1 267 ? -26.549 1.528 15.851 1.00 89.69 267 GLY A N 1
ATOM 2069 C CA . GLY A 1 267 ? -25.340 2.242 16.233 1.00 89.69 267 GLY A CA 1
ATOM 2070 C C . GLY A 1 267 ? -24.388 2.454 15.072 1.00 89.69 267 GLY A C 1
ATOM 2071 O O . GLY A 1 267 ? -24.640 2.042 13.936 1.00 89.69 267 GLY A O 1
ATOM 2072 N N . GLU A 1 268 ? -23.265 3.084 15.374 1.00 93.50 268 GLU A N 1
ATOM 2073 C CA . GLU A 1 268 ? -22.242 3.422 14.397 1.00 93.50 268 GLU A CA 1
ATOM 2074 C C . GLU A 1 268 ? -21.239 2.282 14.183 1.00 93.50 268 GLU A C 1
ATOM 2076 O O . GLU A 1 268 ? -21.258 1.245 14.850 1.00 93.50 268 GLU A O 1
ATOM 2081 N N . ARG A 1 269 ? -20.351 2.461 13.203 1.00 95.62 269 ARG A N 1
ATOM 2082 C CA . ARG A 1 269 ? -19.291 1.497 12.905 1.00 95.62 269 ARG A CA 1
ATOM 2083 C C . ARG A 1 269 ? -18.022 1.889 13.650 1.00 95.62 269 ARG A C 1
ATOM 2085 O O . ARG A 1 269 ? -17.676 3.060 13.718 1.00 95.62 269 ARG A O 1
ATOM 2092 N N . GLY A 1 270 ? -17.297 0.903 14.148 1.00 97.00 270 GLY A N 1
ATOM 2093 C CA . GLY A 1 270 ? -15.976 1.066 14.735 1.00 97.00 270 GLY A CA 1
ATOM 2094 C C . GLY A 1 270 ? -14.952 0.129 14.115 1.00 97.00 270 GLY A C 1
ATOM 2095 O O . GLY A 1 270 ? -15.260 -0.686 13.236 1.00 97.00 270 GLY A O 1
ATOM 2096 N N . PHE A 1 271 ? -13.720 0.241 14.585 1.00 97.00 271 PHE A N 1
ATOM 2097 C CA . PHE A 1 271 ? -12.645 -0.686 14.268 1.00 97.00 271 PHE A CA 1
ATOM 2098 C C . PHE A 1 271 ? -11.750 -0.892 15.487 1.00 97.00 271 PHE A C 1
ATOM 2100 O O . PHE A 1 271 ? -11.654 -0.019 16.344 1.00 97.00 271 PHE A O 1
ATOM 2107 N N . LEU A 1 272 ? -11.137 -2.069 15.558 1.00 96.88 272 LEU A N 1
ATOM 2108 C CA . LEU A 1 272 ? -10.222 -2.475 16.617 1.00 96.88 272 LEU A CA 1
ATOM 2109 C C . LEU A 1 272 ? -8.852 -2.740 16.004 1.00 96.88 272 LEU A C 1
ATOM 2111 O O . LEU A 1 272 ? -8.769 -3.460 15.004 1.00 96.88 272 LEU A O 1
ATOM 2115 N N . VAL A 1 273 ? -7.803 -2.172 16.584 1.00 95.81 273 VAL A N 1
ATOM 2116 C CA . VAL A 1 273 ? -6.407 -2.358 16.159 1.00 95.81 273 VAL A CA 1
ATOM 2117 C C . VAL A 1 273 ? -5.542 -2.726 17.354 1.00 95.81 273 VAL A C 1
ATOM 2119 O O . VAL A 1 273 ? -5.934 -2.479 18.493 1.00 95.81 273 VAL A O 1
ATOM 2122 N N . ASP A 1 274 ? -4.385 -3.326 17.096 1.00 94.06 274 ASP A N 1
ATOM 2123 C CA . ASP A 1 274 ? -3.357 -3.473 18.125 1.00 94.06 274 ASP A CA 1
ATOM 2124 C C . ASP A 1 274 ? -2.773 -2.099 18.451 1.00 94.06 274 ASP A C 1
ATOM 2126 O O . ASP A 1 274 ? -2.610 -1.260 17.562 1.00 94.06 274 ASP A O 1
ATOM 2130 N N . ALA A 1 275 ? -2.479 -1.868 19.724 1.00 93.62 275 ALA A N 1
ATOM 2131 C CA . ALA A 1 275 ? -1.753 -0.686 20.143 1.00 93.62 275 ALA A CA 1
ATOM 2132 C C . ALA A 1 275 ? -0.286 -0.784 19.681 1.00 93.62 275 ALA A C 1
ATOM 2134 O O . ALA A 1 275 ? 0.267 -1.889 19.671 1.00 93.62 275 ALA A O 1
ATOM 2135 N N . PRO A 1 276 ? 0.361 0.337 19.317 1.00 91.44 276 PRO A N 1
ATOM 2136 C CA . PRO A 1 276 ? 1.782 0.361 18.964 1.00 91.44 276 PRO A CA 1
ATOM 2137 C C . PRO A 1 276 ? 2.702 -0.291 20.007 1.00 91.44 276 PRO A C 1
ATOM 2139 O O . PRO A 1 276 ? 3.688 -0.923 19.630 1.00 91.44 276 PRO A O 1
ATOM 2142 N N . SER A 1 277 ? 2.361 -0.200 21.297 1.00 87.25 277 SER A N 1
ATOM 2143 C CA . SER A 1 277 ? 3.082 -0.855 22.398 1.00 87.25 277 SER A CA 1
ATOM 2144 C C . SER A 1 277 ? 3.018 -2.389 22.384 1.00 87.25 277 SER A C 1
ATOM 2146 O O . SER A 1 277 ? 3.875 -3.040 22.977 1.00 87.25 277 SER A O 1
ATOM 2148 N N . GLY A 1 278 ? 2.018 -2.979 21.718 1.00 84.94 278 GLY A N 1
ATOM 2149 C CA . GLY A 1 278 ? 1.806 -4.428 21.618 1.00 84.94 278 GLY A CA 1
ATOM 2150 C C . GLY A 1 278 ? 1.059 -5.077 22.792 1.00 84.94 278 GLY A C 1
ATOM 2151 O O . GLY A 1 278 ? 0.660 -6.235 22.682 1.00 84.94 278 GLY A O 1
ATOM 2152 N N . ASP A 1 279 ? 0.805 -4.344 23.880 1.00 85.69 279 ASP A N 1
ATOM 2153 C CA . ASP A 1 279 ? 0.207 -4.886 25.115 1.00 85.69 279 ASP A CA 1
ATOM 2154 C C . ASP A 1 279 ? -1.282 -4.538 25.288 1.00 85.69 279 ASP A C 1
ATOM 2156 O O . ASP A 1 279 ? -1.893 -4.810 26.330 1.00 85.69 279 ASP A O 1
ATOM 2160 N N . SER A 1 280 ? -1.876 -3.863 24.308 1.00 92.81 280 SER A N 1
ATOM 2161 C CA . SER A 1 280 ? -3.256 -3.380 24.362 1.00 92.81 280 SER A CA 1
ATOM 2162 C C . SER A 1 280 ? -3.901 -3.353 22.980 1.00 92.81 280 SER A C 1
ATOM 2164 O O . SER A 1 280 ? -3.236 -3.425 21.948 1.00 92.81 280 SER A O 1
ATOM 2166 N N . LEU A 1 281 ? -5.221 -3.215 22.970 1.00 95.25 281 LEU A N 1
ATOM 2167 C CA . LEU A 1 281 ? -6.050 -3.011 21.793 1.00 95.25 281 LEU A CA 1
ATOM 2168 C C . LEU A 1 281 ? -6.686 -1.627 21.866 1.00 95.25 281 LEU A C 1
ATOM 2170 O O . LEU A 1 281 ? -7.059 -1.162 22.942 1.00 95.25 281 LEU A O 1
ATOM 2174 N N . ILE A 1 282 ? -6.871 -0.992 20.718 1.00 97.25 282 ILE A N 1
ATOM 2175 C CA . ILE A 1 282 ? -7.479 0.333 20.618 1.00 97.25 282 ILE A CA 1
ATOM 2176 C C . ILE A 1 282 ? -8.815 0.192 19.908 1.00 97.25 282 ILE A C 1
ATOM 2178 O O . ILE A 1 282 ? -8.872 -0.197 18.736 1.00 97.25 282 ILE A O 1
ATOM 2182 N N . LEU A 1 283 ? -9.898 0.507 20.619 1.00 97.88 283 LEU A N 1
ATOM 2183 C CA . LEU A 1 283 ? -11.233 0.582 20.045 1.00 97.88 283 LEU A CA 1
ATOM 2184 C C . LEU A 1 283 ? -11.489 2.000 19.539 1.00 97.88 283 LEU A C 1
ATOM 2186 O O . LEU A 1 283 ? -11.509 2.957 20.312 1.00 97.88 283 LEU A O 1
ATOM 2190 N N . CYS A 1 284 ? -11.760 2.120 18.244 1.00 98.19 284 CYS A N 1
ATOM 2191 C CA . CYS A 1 284 ? -12.050 3.386 17.589 1.00 98.19 284 CYS A CA 1
ATOM 2192 C C . CYS A 1 284 ? -13.478 3.418 17.049 1.00 98.19 284 CYS A C 1
ATOM 2194 O O . CYS A 1 284 ? -13.974 2.447 16.470 1.00 98.19 284 CYS A O 1
ATOM 2196 N N . LYS A 1 285 ? -14.116 4.582 17.159 1.00 97.69 285 LYS A N 1
ATOM 2197 C CA . LYS A 1 285 ? -15.366 4.911 16.474 1.00 97.69 285 LYS A CA 1
ATOM 2198 C C . LYS A 1 285 ? -15.031 5.499 15.107 1.00 97.69 285 LYS A C 1
ATOM 2200 O O . LYS A 1 285 ? -14.327 6.503 15.029 1.00 97.69 285 LYS A O 1
ATOM 2205 N N . LYS A 1 286 ? -15.483 4.854 14.030 1.00 96.31 286 LYS A N 1
ATOM 2206 C CA . LYS A 1 286 ? -15.120 5.229 12.660 1.00 96.31 286 LYS A CA 1
ATOM 2207 C C . LYS A 1 286 ? -15.732 6.582 12.303 1.00 96.31 286 LYS A C 1
ATOM 2209 O O . LYS A 1 286 ? -16.919 6.790 12.529 1.00 96.31 286 LYS A O 1
ATOM 2214 N N . ILE A 1 287 ? -14.933 7.441 11.682 1.00 93.81 287 ILE A N 1
ATOM 2215 C CA . ILE A 1 287 ? -15.401 8.710 11.123 1.00 93.81 287 ILE A CA 1
ATOM 2216 C C . ILE A 1 287 ? -15.800 8.467 9.650 1.00 93.81 287 ILE A C 1
ATOM 2218 O O . ILE A 1 287 ? -15.113 7.691 8.967 1.00 93.81 287 ILE A O 1
ATOM 2222 N N . PRO A 1 288 ? -16.956 8.991 9.189 1.00 78.19 288 PRO A N 1
ATOM 2223 C CA . PRO A 1 288 ? -17.479 8.761 7.840 1.00 78.19 288 PRO A CA 1
ATOM 2224 C C . PRO A 1 288 ? -16.515 9.151 6.730 1.00 78.19 288 PRO A C 1
ATOM 2226 O O . PRO A 1 288 ? -15.821 10.182 6.861 1.00 78.19 288 PRO A O 1
#

Secondary structure (DSSP, 8-state):
-HHHHHHHTTPPBS-EEE-PBPPTTTTTS-GGGSBS-HHHHHHHHGGGBPEETTEE-EEEEE-TT--HHHHHHHHHHHHHHSTT--EEEEEEE-SSSS--EEEEEEGGG-SSTT-EEEEEE-TTS-EEEEEE---TTS------PPPTT-EEEEE-HHHHHHT-HHHHHHHHT-SS--EEEE--SS--EEEESSPPPTT-GGGGGEEEEEEEEEEEES---SSSHHHHHHHHHHTTEEEEEE-S---HHHHHHHHHHHHHHHTT---EEEEEEE-TTSSEEEEEEEP-

Sequence (288 aa):
MSLVRENMGEMKVSMLHVDPARPMDAQNHSISEMEPPLRPLLEAWSDYLEGGEFGVSILLDLSPRLALKQRMEVESIVRDLFPDVNVMWEWLSRGGGRVDRLTIQTGGLAQENGEVRCVRLHRDGSFDVLSGKPDANDVEWLCIDPDVGEILALIDPVVVQSGLQVAYEMGADQEGEVRWVHESERRPMAVLNEELGVHCTSRAFTSVHGRVQELIKGSLDLMIVDSLASSAMRYGLSKVQIRCACDPELHTKIVTRLDSILGGTEGERGFLVDAPSGDSLILCKKIP

Foldseek 3Di:
DVVCCVPQPLAADQEEEEEWDADPDQQPDACCRTVPRDLVVCVVRLSRFDQDPQGGWYKYKYDPNHDPVRVVVNVVSVCVSIPNKAKEWEFEDQLQLATPIIMITTHPRRPDHQKYKYWHAYPVRDIAMQIDHQPLPDADAALDFDDAFWKKWWFRLRCNSRNVLVSLQVLQVAPDGWHFHADDNRTGMITDPDDRDPPRRNVSRTSFMFGWHDKAFAADAPVCLVVVLVSCVVVFALEEAEPEDDDPVRVVVSRVVSNVSSVPGHGAYWYWYQTSNRGIITIGGTDD